Protein AF-A0A8T6SHB7-F1 (afdb_monomer_lite)

Foldseek 3Di:
DPPAAEEAEDFPDPLLQCVLQRHAYDYLLVVLVVCVVVVNLVQQLVQLVVVPDDPPDDSSLSSVLSCLSVPVPDDDDDGQEYEYEQDPDPVRVVSSVSVCVSRVHHYDYHYQDDDPDPVSDDVVSVVRRVVSSVVVQVVSCVSSVTDGDPVSSVQLVVQLVLLVVLLVLLVVQCVDVPGLDDPVRNVVLCVCNRRVRSHPVSNVSSVVSSVSSVVCRVVNHHPDPDCPDDD

Structure (mmCIF, N/CA/C/O backbone):
data_AF-A0A8T6SHB7-F1
#
_entry.id   AF-A0A8T6SHB7-F1
#
loop_
_atom_site.group_PDB
_atom_site.id
_atom_site.type_symbol
_atom_site.label_atom_id
_atom_site.label_alt_id
_atom_site.label_comp_id
_atom_site.label_asym_id
_atom_site.label_entity_id
_atom_site.label_seq_id
_atom_site.pdbx_PDB_ins_code
_atom_site.Cartn_x
_atom_site.Cartn_y
_atom_site.Cartn_z
_atom_site.occupancy
_atom_site.B_iso_or_equiv
_atom_site.auth_seq_id
_atom_site.auth_comp_id
_atom_site.auth_asym_id
_atom_site.auth_atom_id
_atom_site.pdbx_PDB_model_num
ATOM 1 N N . MET A 1 1 ? -7.995 -17.451 3.052 1.00 50.12 1 MET A N 1
ATOM 2 C CA . MET A 1 1 ? -8.196 -15.998 2.854 1.00 50.12 1 MET A CA 1
ATOM 3 C C . MET A 1 1 ? -9.493 -15.533 3.513 1.00 50.12 1 MET A C 1
ATOM 5 O O . MET A 1 1 ? -9.630 -14.340 3.707 1.00 50.12 1 MET A O 1
ATOM 9 N N . GLU A 1 2 ? -10.397 -16.453 3.877 1.00 51.88 2 GLU A N 1
ATOM 10 C CA . GLU A 1 2 ? -11.797 -16.156 4.221 1.00 51.88 2 GLU A CA 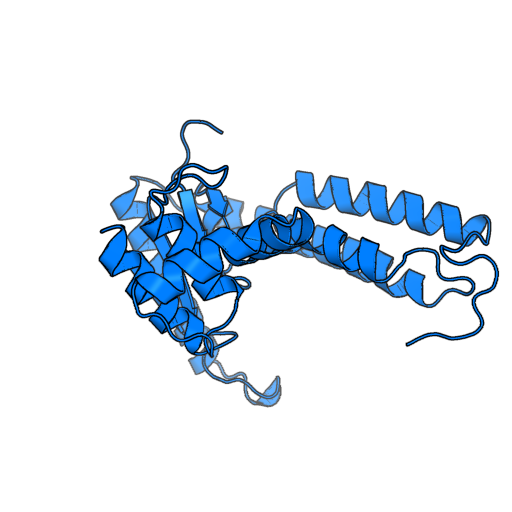1
ATOM 11 C C . GLU A 1 2 ? -12.083 -15.649 5.644 1.00 51.88 2 GLU A C 1
ATOM 13 O O . GLU A 1 2 ? -13.207 -15.235 5.870 1.00 51.88 2 GLU A O 1
ATOM 18 N N . ASP A 1 3 ? -11.108 -15.555 6.558 1.00 81.31 3 ASP A N 1
ATOM 19 C CA . ASP A 1 3 ? -11.394 -15.174 7.962 1.00 81.31 3 ASP A CA 1
ATOM 20 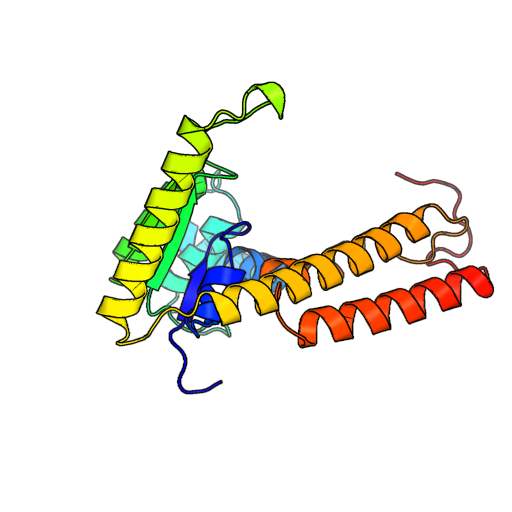C C . ASP A 1 3 ? -10.483 -14.069 8.533 1.00 81.31 3 ASP A C 1
ATOM 22 O O . ASP A 1 3 ? -10.374 -13.912 9.748 1.00 81.31 3 ASP A O 1
ATOM 26 N N . LYS A 1 4 ? -9.759 -13.322 7.689 1.00 93.38 4 LYS A N 1
ATOM 27 C CA . LYS A 1 4 ? -8.882 -12.237 8.166 1.00 93.38 4 LYS A CA 1
ATOM 28 C C . LYS A 1 4 ? -9.555 -10.878 7.997 1.00 93.38 4 LYS A C 1
ATOM 30 O O . LYS A 1 4 ? -10.045 -10.625 6.896 1.00 93.38 4 LYS A O 1
ATOM 35 N N . PRO A 1 5 ? -9.488 -9.983 9.001 1.00 97.25 5 PRO A N 1
ATOM 36 C CA . PRO A 1 5 ? -9.921 -8.604 8.831 1.00 97.25 5 PRO A CA 1
ATOM 37 C C . PRO A 1 5 ? -9.189 -7.924 7.677 1.00 97.25 5 PRO A C 1
ATOM 39 O O . PRO A 1 5 ? -7.980 -8.111 7.499 1.00 97.25 5 PRO A O 1
ATOM 42 N N . ILE A 1 6 ? -9.913 -7.115 6.914 1.00 97.69 6 ILE A N 1
ATOM 43 C CA . ILE A 1 6 ? -9.405 -6.389 5.755 1.00 97.69 6 ILE A CA 1
ATOM 44 C C . ILE A 1 6 ? -9.127 -4.942 6.150 1.00 97.69 6 ILE A C 1
ATOM 46 O O . ILE A 1 6 ? -10.022 -4.211 6.577 1.00 97.69 6 ILE A O 1
ATOM 50 N N . ALA A 1 7 ? -7.884 -4.506 5.954 1.00 98.00 7 ALA A N 1
ATOM 51 C CA . ALA A 1 7 ? -7.493 -3.113 6.117 1.00 98.00 7 ALA A CA 1
ATOM 52 C C . ALA A 1 7 ? -7.288 -2.454 4.754 1.00 98.00 7 ALA A C 1
ATOM 54 O O . ALA A 1 7 ? -6.445 -2.901 3.974 1.00 98.00 7 ALA A O 1
ATOM 55 N N . TRP A 1 8 ? -8.003 -1.361 4.475 1.00 98.06 8 TRP A N 1
ATOM 56 C CA . TRP A 1 8 ? -7.612 -0.478 3.373 1.00 98.06 8 TRP A CA 1
ATOM 57 C C . TRP A 1 8 ? -6.544 0.504 3.851 1.00 98.06 8 TRP A C 1
ATOM 59 O O . TRP A 1 8 ? -6.761 1.253 4.809 1.00 98.06 8 TRP A O 1
ATOM 69 N N . ILE A 1 9 ? -5.406 0.501 3.162 1.00 96.94 9 ILE A N 1
ATOM 70 C CA . ILE A 1 9 ? -4.187 1.213 3.551 1.00 96.94 9 ILE A CA 1
ATOM 71 C C . ILE A 1 9 ? -3.705 2.174 2.467 1.00 96.94 9 ILE A C 1
ATOM 73 O O . ILE A 1 9 ? -3.884 1.903 1.283 1.00 96.94 9 ILE A O 1
ATOM 77 N N . THR A 1 10 ? -3.059 3.273 2.850 1.00 94.94 10 THR A N 1
ATOM 78 C CA . THR A 1 10 ? -2.237 4.045 1.903 1.00 94.94 10 THR A CA 1
ATOM 79 C C . THR A 1 10 ? -0.968 3.282 1.571 1.00 94.94 10 THR A C 1
ATOM 81 O O . THR A 1 10 ? -0.451 2.545 2.424 1.00 94.94 10 THR A O 1
ATOM 84 N N . VAL A 1 11 ? -0.387 3.526 0.392 1.00 87.56 11 VAL A N 1
ATOM 85 C CA . VAL A 1 11 ? 0.986 3.066 0.139 1.00 87.56 11 VAL A CA 1
ATOM 86 C C . VAL A 1 11 ? 1.939 3.669 1.185 1.00 87.56 11 VAL A C 1
ATOM 88 O O . VAL A 1 11 ? 1.718 4.782 1.664 1.00 87.56 11 VAL A O 1
ATOM 91 N N . PHE A 1 12 ? 2.955 2.904 1.598 1.00 88.12 12 PHE A N 1
ATOM 92 C CA . PHE A 1 12 ? 3.857 3.194 2.732 1.00 88.12 12 PHE A CA 1
ATOM 93 C C . PHE A 1 12 ? 3.259 3.074 4.142 1.00 88.12 12 PHE A C 1
ATOM 95 O O . PHE A 1 12 ? 3.903 3.463 5.117 1.00 88.12 12 PHE A O 1
ATOM 102 N N . THR A 1 13 ? 2.054 2.524 4.294 1.00 92.62 13 THR A N 1
ATOM 103 C CA . THR A 1 13 ? 1.637 1.998 5.604 1.00 92.62 13 THR A CA 1
ATOM 104 C C . THR A 1 13 ? 2.550 0.818 5.974 1.00 92.62 13 THR A C 1
ATOM 106 O O . THR A 1 13 ? 2.798 -0.004 5.095 1.00 92.62 13 THR A O 1
ATOM 109 N N . PRO A 1 14 ? 3.038 0.689 7.224 1.00 92.81 14 PRO A N 1
ATOM 110 C CA . PRO A 1 14 ? 3.874 -0.442 7.648 1.00 92.81 14 PRO A CA 1
ATOM 111 C C . PRO A 1 14 ? 3.102 -1.773 7.615 1.00 92.81 14 PRO A C 1
ATOM 113 O O . PRO A 1 14 ? 2.486 -2.185 8.601 1.00 92.81 14 PRO A O 1
ATOM 116 N N . VAL A 1 15 ? 3.073 -2.436 6.457 1.00 95.69 15 VAL A N 1
ATOM 117 C CA . VAL A 1 15 ? 2.250 -3.634 6.220 1.00 95.69 15 VAL A CA 1
ATOM 118 C C . VAL A 1 15 ? 2.718 -4.843 7.021 1.00 95.69 15 VAL A C 1
ATOM 120 O O . VAL A 1 15 ? 1.906 -5.704 7.354 1.00 95.69 15 VAL A O 1
ATOM 123 N N . GLU A 1 16 ? 3.994 -4.886 7.400 1.00 97.50 16 GLU A N 1
ATOM 124 C CA . GLU A 1 16 ? 4.572 -5.912 8.264 1.00 97.50 16 GLU A CA 1
ATOM 125 C C . GLU A 1 16 ? 3.829 -5.996 9.597 1.00 97.50 16 GLU A C 1
ATOM 127 O O . GLU A 1 16 ? 3.552 -7.091 10.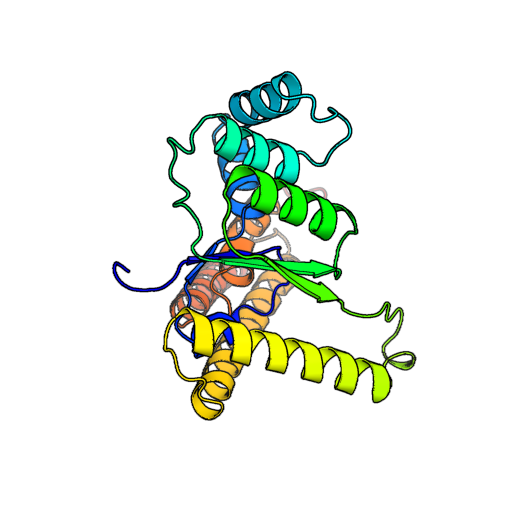090 1.00 97.50 16 GLU A O 1
ATOM 132 N N . LEU A 1 17 ? 3.432 -4.842 10.145 1.00 96.88 17 LEU A N 1
ATOM 133 C CA . LEU A 1 17 ? 2.664 -4.768 11.382 1.00 96.88 17 LEU A CA 1
ATOM 134 C C . LEU A 1 17 ? 1.288 -5.427 11.225 1.00 96.88 17 LEU A C 1
ATOM 136 O O . LEU A 1 17 ? 0.853 -6.188 12.088 1.00 96.88 17 LEU A O 1
ATOM 140 N N . LEU A 1 18 ? 0.628 -5.192 10.090 1.00 97.12 18 LEU A N 1
ATOM 141 C CA . LEU A 1 18 ? -0.676 -5.779 9.782 1.00 97.12 18 LEU A CA 1
ATOM 142 C C . LEU A 1 18 ? -0.567 -7.295 9.593 1.00 97.12 18 LEU A C 1
ATOM 144 O O . LEU A 1 18 ? -1.374 -8.046 10.141 1.00 97.12 18 LEU A O 1
ATOM 148 N N . TYR A 1 19 ? 0.476 -7.771 8.911 1.00 96.69 19 TYR A N 1
ATOM 149 C CA . TYR A 1 19 ? 0.737 -9.204 8.774 1.00 96.69 19 TYR A CA 1
ATOM 150 C C . TYR A 1 19 ? 1.066 -9.893 10.104 1.00 96.69 19 TYR A C 1
ATOM 152 O O . TYR A 1 19 ? 0.655 -11.047 10.313 1.00 96.69 19 TYR A O 1
ATOM 160 N N . ALA A 1 20 ? 1.768 -9.200 11.007 1.00 96.88 20 ALA A N 1
ATOM 161 C CA . ALA A 1 20 ? 2.057 -9.683 12.355 1.00 96.88 20 ALA A CA 1
ATOM 162 C C . ALA A 1 20 ? 0.770 -9.848 13.170 1.00 96.88 20 ALA A C 1
ATOM 164 O O . ALA A 1 20 ? 0.588 -10.882 13.805 1.00 96.88 20 ALA A O 1
ATOM 165 N N . LEU A 1 21 ? -0.159 -8.899 13.044 1.00 96.44 21 LEU A N 1
ATOM 166 C CA . LEU A 1 21 ? -1.487 -8.950 13.663 1.00 96.44 21 LEU A CA 1
ATOM 167 C C . LEU A 1 21 ? -2.437 -9.941 12.976 1.00 96.44 21 LEU A C 1
ATOM 169 O O . LEU A 1 21 ? -3.449 -10.320 13.547 1.00 96.44 21 LEU A O 1
ATOM 173 N N . GLY A 1 22 ? -2.124 -10.399 11.762 1.00 95.56 22 GLY A N 1
ATOM 174 C CA . GLY A 1 22 ? -2.997 -11.289 10.995 1.00 95.56 22 GLY A CA 1
ATOM 175 C C . GLY A 1 22 ? -4.085 -10.566 10.194 1.00 95.56 22 GLY A C 1
ATOM 176 O O . GLY A 1 22 ? -5.009 -11.221 9.718 1.00 95.56 22 GLY A O 1
ATOM 177 N N . VAL A 1 23 ? -3.940 -9.259 9.985 1.00 97.00 23 VAL A N 1
ATOM 178 C CA . VAL A 1 23 ? -4.793 -8.410 9.143 1.00 97.00 23 VAL A CA 1
ATOM 179 C C . VAL A 1 23 ? -4.331 -8.486 7.684 1.00 97.00 23 VAL A C 1
ATOM 181 O O . VAL A 1 23 ? -3.137 -8.601 7.402 1.00 97.00 23 VAL A O 1
ATOM 184 N N . TYR A 1 24 ? -5.272 -8.447 6.741 1.00 96.25 24 TYR A N 1
ATOM 185 C CA . TYR A 1 24 ? -4.989 -8.470 5.307 1.00 96.25 24 TYR A CA 1
ATOM 186 C C . TYR A 1 24 ? -5.020 -7.049 4.712 1.00 96.25 24 TYR A C 1
ATOM 188 O O . TYR A 1 24 ? -6.092 -6.441 4.658 1.00 96.25 24 TYR A O 1
ATOM 196 N N . PRO A 1 25 ? -3.874 -6.498 4.265 1.00 96.88 25 PRO A N 1
ATOM 197 C CA . PRO A 1 25 ? -3.822 -5.156 3.697 1.00 96.88 25 PRO A CA 1
ATOM 198 C C . PRO A 1 25 ? -4.244 -5.123 2.222 1.00 96.88 25 PRO A C 1
ATOM 200 O O . PRO A 1 25 ? -3.817 -5.944 1.410 1.00 96.88 25 PRO A O 1
ATOM 203 N N . ILE A 1 26 ? -5.017 -4.104 1.853 1.00 96.12 26 ILE A N 1
ATOM 204 C CA . ILE A 1 26 ? -5.350 -3.747 0.470 1.00 96.12 26 ILE A CA 1
ATOM 205 C C . ILE A 1 26 ? -5.042 -2.266 0.270 1.00 96.12 26 ILE A C 1
ATOM 207 O O . ILE A 1 26 ? -5.498 -1.434 1.045 1.00 96.12 26 ILE A O 1
ATOM 211 N N . ALA A 1 27 ? -4.301 -1.925 -0.784 1.00 95.44 27 ALA A N 1
ATOM 212 C CA . ALA A 1 27 ? -4.018 -0.536 -1.140 1.00 95.44 27 ALA A CA 1
ATOM 213 C C . ALA A 1 27 ? -4.974 -0.054 -2.247 1.00 95.44 27 ALA A C 1
ATOM 215 O O . ALA A 1 27 ? -4.869 -0.535 -3.383 1.00 95.44 27 ALA A O 1
ATOM 216 N N . PRO A 1 28 ? -5.885 0.901 -1.982 1.00 95.69 28 PRO A N 1
ATOM 217 C CA . PRO A 1 28 ? -6.749 1.471 -3.013 1.00 95.69 28 PRO A CA 1
ATOM 218 C C . PRO A 1 28 ? -5.988 2.131 -4.178 1.00 95.69 28 PRO A C 1
ATOM 220 O O . PRO A 1 28 ? -6.499 2.168 -5.299 1.00 95.69 28 PRO A O 1
ATOM 223 N N . GLU A 1 29 ? -4.752 2.605 -3.976 1.00 94.12 29 GLU A N 1
ATOM 224 C CA . GLU A 1 29 ? -3.887 3.053 -5.076 1.00 94.12 29 GLU A CA 1
ATOM 225 C C . GLU A 1 29 ? -3.595 1.921 -6.070 1.00 94.12 29 GLU A C 1
ATOM 227 O O . GLU A 1 29 ? -3.671 2.123 -7.282 1.00 94.12 29 GLU A O 1
ATOM 232 N N . HIS A 1 30 ? -3.330 0.705 -5.583 1.00 92.88 30 HIS A N 1
ATOM 233 C CA . HIS A 1 30 ? -3.116 -0.455 -6.449 1.00 92.88 30 HIS A CA 1
ATOM 234 C C . HIS A 1 30 ? -4.391 -0.780 -7.243 1.00 92.88 30 HIS A C 1
ATOM 236 O O . HIS A 1 30 ? -4.326 -1.003 -8.453 1.00 92.88 30 HIS A O 1
ATOM 242 N N . PHE A 1 31 ? -5.567 -0.703 -6.611 1.00 94.00 31 PHE A N 1
ATOM 243 C CA . PHE A 1 31 ? -6.845 -0.838 -7.314 1.00 94.00 31 PHE A CA 1
ATOM 244 C C . PHE A 1 31 ? -7.013 0.205 -8.429 1.00 94.00 31 PHE A C 1
ATOM 246 O O . PHE A 1 31 ? -7.411 -0.145 -9.544 1.00 94.00 31 PHE A O 1
ATOM 253 N N . GLY A 1 32 ? -6.664 1.468 -8.174 1.00 94.62 32 GLY A N 1
ATOM 254 C CA . GLY A 1 32 ? -6.712 2.509 -9.200 1.00 94.62 32 GLY A CA 1
ATOM 255 C C . GLY A 1 32 ? -5.729 2.262 -10.347 1.00 94.62 32 GLY A C 1
ATOM 256 O O . GLY A 1 32 ? -6.092 2.434 -11.511 1.00 94.62 32 GLY A O 1
ATOM 257 N N . ALA A 1 33 ? -4.519 1.777 -10.053 1.00 93.75 33 ALA A N 1
ATOM 258 C CA . ALA A 1 33 ? -3.518 1.461 -11.072 1.00 93.75 33 ALA A CA 1
ATOM 259 C C . ALA A 1 33 ? -4.001 0.318 -11.974 1.00 93.75 33 ALA A C 1
ATOM 261 O O . ALA A 1 33 ? -3.958 0.423 -13.200 1.00 93.75 33 ALA A O 1
ATOM 262 N N . MET A 1 34 ? -4.556 -0.736 -11.371 1.00 91.50 34 MET A N 1
ATOM 263 C CA . MET A 1 34 ? -5.122 -1.870 -12.101 1.00 91.50 34 MET A CA 1
ATOM 264 C C . MET A 1 34 ? -6.363 -1.486 -12.905 1.00 91.50 34 MET A C 1
ATOM 266 O O . MET A 1 34 ? -6.521 -1.933 -14.041 1.00 91.50 34 MET A O 1
ATOM 270 N N . SER A 1 35 ? -7.224 -0.627 -12.358 1.00 93.81 35 SER A N 1
ATOM 271 C CA . SER A 1 35 ? -8.387 -0.098 -13.077 1.00 93.81 35 SER A CA 1
ATOM 272 C C . SER A 1 35 ? -7.962 0.731 -14.288 1.00 93.81 35 SER A C 1
ATOM 274 O O . SER A 1 35 ? -8.570 0.623 -15.352 1.00 93.81 35 SER A O 1
ATOM 276 N N . SER A 1 36 ? -6.884 1.511 -14.165 1.00 94.19 36 SER A N 1
ATOM 277 C CA . SER A 1 36 ? -6.315 2.271 -15.281 1.00 94.19 36 SER A CA 1
ATOM 278 C C . SER A 1 36 ? -5.726 1.351 -16.347 1.00 94.19 36 SER A C 1
ATOM 280 O O . SER A 1 36 ? -6.077 1.486 -17.518 1.00 94.19 36 SER A O 1
ATOM 282 N N . ALA A 1 37 ? -4.917 0.366 -15.950 1.00 92.12 37 ALA A N 1
ATOM 283 C CA . ALA A 1 37 ? -4.318 -0.602 -16.869 1.00 92.12 37 ALA A CA 1
ATOM 284 C C . ALA A 1 37 ? -5.368 -1.415 -17.648 1.00 92.12 37 ALA A C 1
ATOM 286 O O . ALA A 1 37 ? -5.133 -1.795 -18.792 1.00 92.12 37 ALA A O 1
ATOM 287 N N . ARG A 1 38 ? -6.541 -1.655 -17.047 1.00 91.25 38 ARG A N 1
ATOM 288 C CA . ARG A 1 38 ? -7.673 -2.362 -17.671 1.00 91.25 38 ARG A CA 1
ATOM 289 C C . ARG A 1 38 ? -8.634 -1.457 -18.448 1.00 91.25 38 ARG A C 1
ATOM 291 O O . ARG A 1 38 ? -9.602 -1.962 -19.004 1.00 91.25 38 ARG A O 1
ATOM 298 N N . GLY A 1 39 ? -8.406 -0.143 -18.472 1.00 92.81 39 GLY A N 1
ATOM 299 C CA . GLY A 1 39 ? -9.293 0.816 -19.139 1.00 92.81 39 GLY A CA 1
ATOM 300 C C . GLY A 1 39 ? -10.638 1.048 -18.438 1.00 92.81 39 GLY A C 1
ATOM 301 O O . GLY A 1 39 ? -11.521 1.656 -19.028 1.00 92.81 39 GLY A O 1
ATOM 302 N N . ALA A 1 40 ? -10.794 0.597 -17.190 1.00 91.12 40 ALA A N 1
ATOM 303 C CA . ALA A 1 40 ? -12.029 0.717 -16.409 1.00 91.12 40 ALA A CA 1
ATOM 304 C C . ALA A 1 40 ? -12.058 1.957 -15.495 1.00 91.12 40 ALA A C 1
ATOM 306 O O . ALA A 1 40 ? -13.077 2.256 -14.883 1.00 91.12 40 ALA A O 1
ATOM 307 N N . ILE A 1 41 ? -10.941 2.686 -15.369 1.00 95.25 41 ILE A N 1
ATOM 308 C CA . ILE A 1 41 ? -10.823 3.791 -14.403 1.00 95.25 41 ILE A CA 1
ATOM 309 C C . ILE A 1 41 ? -11.816 4.934 -14.655 1.00 95.25 41 ILE A C 1
ATOM 311 O O . ILE A 1 41 ? -12.278 5.540 -13.693 1.00 95.25 41 ILE A O 1
ATOM 315 N N . SER A 1 42 ? -12.152 5.227 -15.916 1.00 95.94 42 SER A N 1
ATOM 316 C CA . SER A 1 42 ? -12.973 6.388 -16.284 1.00 95.94 42 SER A CA 1
ATOM 317 C C . SER A 1 42 ? -14.347 6.377 -15.620 1.00 95.94 42 SER A C 1
ATOM 319 O O . SER A 1 42 ? -14.780 7.414 -15.132 1.00 95.94 42 SER A O 1
ATOM 321 N N . GLU A 1 43 ? -14.986 5.208 -15.521 1.00 94.12 43 GLU A N 1
ATOM 322 C CA . GLU A 1 43 ? -16.300 5.064 -14.881 1.00 94.12 43 GLU A CA 1
ATOM 323 C C . GLU A 1 43 ? -16.256 5.507 -13.414 1.00 94.12 43 GLU A C 1
ATOM 325 O O . GLU A 1 43 ? -17.116 6.257 -12.956 1.00 94.12 43 GLU A O 1
ATOM 330 N N . TYR A 1 44 ? -15.204 5.118 -12.689 1.00 96.94 44 TYR A N 1
ATOM 331 C CA . TYR A 1 44 ? -15.026 5.521 -11.298 1.00 96.94 44 TYR A CA 1
ATOM 332 C C . TYR A 1 44 ? -14.686 7.009 -11.161 1.00 96.94 44 TYR A C 1
ATOM 334 O O . TYR A 1 44 ? -15.162 7.668 -10.240 1.00 96.94 44 TYR A O 1
ATOM 342 N N . LEU A 1 45 ? -13.871 7.566 -12.062 1.00 98.00 45 LEU A N 1
ATOM 343 C CA . LEU A 1 45 ? -13.556 8.999 -12.027 1.00 98.00 45 LEU A CA 1
ATOM 344 C C . LEU A 1 45 ? -14.814 9.845 -12.238 1.00 98.00 45 LEU A C 1
ATOM 346 O O . LEU A 1 45 ? -15.057 10.771 -11.466 1.00 98.00 45 LEU A O 1
ATOM 350 N N . GLU A 1 46 ? -15.628 9.491 -13.233 1.00 97.56 46 GLU A N 1
ATOM 351 C CA . GLU A 1 46 ? -16.891 10.170 -13.514 1.00 97.56 46 GLU A CA 1
ATOM 352 C C . GLU A 1 46 ? -17.869 10.067 -12.343 1.00 97.56 46 GLU A C 1
ATOM 354 O O . GLU A 1 46 ? -18.526 11.052 -12.013 1.00 97.56 46 GLU A O 1
ATOM 359 N N . GLU A 1 47 ? -17.958 8.909 -11.687 1.00 97.69 47 GLU A N 1
ATOM 360 C CA . GLU A 1 47 ? -18.857 8.736 -10.544 1.00 97.69 47 GLU A CA 1
ATOM 361 C C . GLU A 1 47 ? -18.451 9.618 -9.355 1.00 97.69 47 GLU A C 1
ATOM 363 O O . GLU A 1 47 ? -19.291 10.295 -8.757 1.00 97.69 47 GLU A O 1
ATOM 368 N N . ALA A 1 48 ? -17.151 9.709 -9.058 1.00 97.81 48 ALA A N 1
ATOM 369 C CA . ALA A 1 48 ? -16.657 10.639 -8.045 1.00 97.81 48 ALA A CA 1
ATOM 370 C C . ALA A 1 48 ? -16.969 12.103 -8.412 1.00 97.81 48 ALA A C 1
ATOM 372 O O . ALA A 1 48 ? -17.375 12.892 -7.557 1.00 97.81 48 ALA A O 1
ATOM 373 N N . GLU A 1 49 ? -16.815 12.474 -9.683 1.00 97.75 49 GLU A N 1
ATOM 374 C CA . GLU A 1 49 ? -17.101 13.828 -10.170 1.00 97.75 49 GLU A CA 1
ATOM 375 C C . GLU A 1 49 ? -18.590 14.181 -10.079 1.00 97.75 49 GLU A C 1
ATOM 377 O O . GLU A 1 49 ? -18.929 15.280 -9.635 1.00 97.75 49 GLU A O 1
ATOM 382 N N . ARG A 1 50 ? -19.490 13.245 -10.409 1.00 97.88 50 ARG A N 1
ATOM 383 C CA . ARG A 1 50 ? -20.946 13.413 -10.235 1.00 97.88 50 ARG A CA 1
ATOM 384 C C . ARG A 1 50 ? -21.331 13.624 -8.775 1.00 97.88 50 ARG A C 1
ATOM 386 O O . ARG A 1 50 ? -22.244 14.397 -8.496 1.00 97.88 50 ARG A O 1
ATOM 393 N N . ALA A 1 51 ? -20.609 12.995 -7.849 1.00 96.88 51 ALA A N 1
ATOM 394 C CA . ALA A 1 51 ? -20.776 13.201 -6.413 1.00 96.88 51 ALA A CA 1
ATOM 395 C C . ALA A 1 51 ? -20.156 14.516 -5.892 1.00 96.88 51 ALA A C 1
ATOM 397 O O . ALA A 1 51 ? -20.227 14.800 -4.696 1.00 96.88 51 ALA A O 1
ATOM 398 N N . GLY A 1 52 ? -19.561 15.336 -6.767 1.00 96.88 52 GLY A N 1
ATOM 399 C CA . GLY A 1 52 ? -19.030 16.661 -6.439 1.00 96.88 52 GLY A CA 1
ATOM 400 C C . GLY A 1 52 ? -17.537 16.698 -6.104 1.00 96.88 52 GLY A C 1
ATOM 401 O O . GLY A 1 52 ? -17.029 17.754 -5.720 1.00 96.88 52 GLY A O 1
ATOM 402 N N . TYR A 1 53 ? -16.805 15.589 -6.257 1.00 97.25 53 TYR A N 1
ATOM 403 C CA . TYR A 1 53 ? -15.351 15.594 -6.092 1.00 97.25 53 TYR A CA 1
ATOM 404 C C . TYR A 1 53 ? -14.665 16.297 -7.270 1.00 97.25 53 TYR A C 1
ATOM 406 O O . TYR A 1 53 ? -14.954 16.043 -8.436 1.00 97.25 53 TYR A O 1
ATOM 414 N N . SER A 1 54 ? -13.720 17.192 -6.970 1.00 96.94 54 SER A N 1
ATOM 415 C CA . SER A 1 54 ? -13.025 17.976 -7.997 1.00 96.94 54 SER A CA 1
ATOM 416 C C . SER A 1 54 ? -12.155 17.103 -8.907 1.00 96.94 54 SER A C 1
ATOM 418 O O . SER A 1 54 ? -11.378 16.278 -8.426 1.00 96.94 54 SER A O 1
ATOM 420 N N . GLN A 1 55 ? -12.180 17.383 -10.214 1.00 96.38 55 GLN A N 1
ATOM 421 C CA . GLN A 1 55 ? -11.270 16.802 -11.212 1.00 96.38 55 GLN A CA 1
ATOM 422 C C . GLN A 1 55 ? -9.782 17.050 -10.914 1.00 96.38 55 GLN A C 1
ATOM 424 O O . GLN A 1 55 ? -8.928 16.300 -11.383 1.00 96.38 55 GLN A O 1
ATOM 429 N N . ASN A 1 56 ? -9.467 18.062 -10.098 1.00 95.56 56 ASN A N 1
ATOM 430 C CA . ASN A 1 56 ? -8.099 18.370 -9.675 1.00 95.56 56 ASN A CA 1
ATOM 431 C C . ASN A 1 56 ? -7.567 17.411 -8.596 1.00 95.56 56 ASN A C 1
ATOM 433 O O . ASN A 1 56 ? -6.394 17.484 -8.234 1.00 95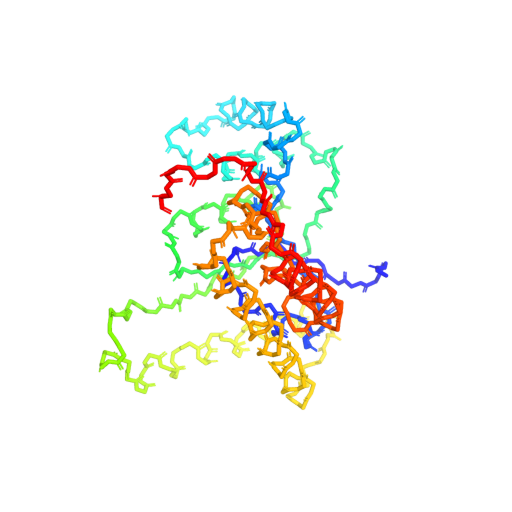.56 56 ASN A O 1
ATOM 437 N N . LEU A 1 57 ? -8.408 16.526 -8.053 1.00 95.69 57 LEU A N 1
ATOM 438 C CA . LEU A 1 57 ? -7.966 15.494 -7.123 1.00 95.69 57 LEU A CA 1
ATOM 439 C C . LEU A 1 57 ? -7.208 14.381 -7.852 1.00 95.69 57 LEU A C 1
ATOM 441 O O . LEU A 1 57 ? -7.490 14.050 -9.010 1.00 95.69 57 LEU A O 1
ATOM 445 N N . CYS A 1 58 ? -6.281 13.762 -7.118 1.00 95.12 58 CYS A N 1
ATOM 446 C CA . CYS A 1 58 ? -5.537 12.591 -7.566 1.00 95.12 58 CYS A CA 1
ATOM 447 C C . CYS A 1 58 ? -6.480 11.524 -8.147 1.00 95.12 58 CYS A C 1
ATOM 449 O O . CYS A 1 58 ? -7.501 11.185 -7.548 1.00 95.12 58 CYS A O 1
ATOM 451 N N . SER A 1 59 ? -6.133 10.959 -9.303 1.00 96.75 59 SER A N 1
ATOM 452 C CA . SER A 1 59 ? -6.960 9.925 -9.933 1.00 96.75 59 SER A CA 1
ATOM 453 C C . SER A 1 59 ? -7.085 8.664 -9.070 1.00 96.75 59 SER A C 1
ATOM 455 O O . SER A 1 59 ? -8.109 7.999 -9.150 1.00 96.75 59 SER A O 1
ATOM 457 N N . TYR A 1 60 ? -6.114 8.354 -8.198 1.00 96.19 60 TYR A N 1
ATOM 458 C CA . TYR A 1 60 ? -6.249 7.256 -7.227 1.00 96.19 60 TYR A CA 1
ATOM 459 C C . TYR A 1 60 ? -7.362 7.513 -6.206 1.00 96.19 60 TYR A C 1
ATOM 461 O O . TYR A 1 60 ? -8.183 6.627 -5.945 1.00 96.19 60 TYR A O 1
ATOM 469 N N . SER A 1 61 ? -7.435 8.734 -5.665 1.00 96.75 61 SER A N 1
ATOM 470 C CA . SER A 1 61 ? -8.475 9.074 -4.696 1.00 96.75 61 SER A CA 1
ATOM 471 C C . SER A 1 61 ? -9.847 9.126 -5.355 1.00 96.75 61 SER A C 1
ATOM 473 O O . SER A 1 61 ? -10.781 8.520 -4.842 1.00 96.75 61 SER A O 1
ATOM 475 N N . ARG A 1 62 ? -9.968 9.748 -6.536 1.00 97.38 62 ARG A N 1
ATOM 476 C CA . ARG A 1 62 ? -11.224 9.729 -7.305 1.00 97.38 62 ARG A CA 1
ATOM 477 C C . ARG A 1 62 ? -11.644 8.315 -7.697 1.00 97.38 62 ARG A C 1
ATOM 479 O O . ARG A 1 62 ? -12.811 7.990 -7.555 1.00 97.38 62 ARG A O 1
ATOM 486 N N . CYS A 1 63 ? -10.718 7.456 -8.123 1.00 97.56 63 CYS A N 1
ATOM 487 C CA . CYS A 1 63 ? -11.046 6.085 -8.517 1.00 97.56 63 CYS A CA 1
ATOM 488 C C . CYS A 1 63 ? -11.630 5.269 -7.357 1.00 97.56 63 CYS A C 1
ATOM 490 O O . CYS A 1 63 ? -12.635 4.588 -7.521 1.00 97.56 63 CYS A O 1
ATOM 492 N N . SER A 1 64 ? -11.016 5.319 -6.178 1.00 97.00 64 SER A N 1
ATOM 493 C CA . SER A 1 64 ? -11.514 4.575 -5.011 1.00 97.00 64 SER A CA 1
ATOM 494 C C . SER A 1 64 ? -12.780 5.192 -4.407 1.00 97.00 64 SER A C 1
ATOM 496 O O . SER A 1 64 ? -13.672 4.458 -3.995 1.00 97.00 64 SER A O 1
ATOM 498 N N . LEU A 1 65 ? -12.904 6.524 -4.392 1.00 97.62 65 LEU A N 1
ATOM 499 C CA . LEU A 1 65 ? -14.136 7.197 -3.976 1.00 97.62 65 LEU A CA 1
ATOM 500 C C . LEU A 1 65 ? -15.284 6.855 -4.923 1.00 97.62 65 LEU A C 1
ATOM 502 O O . LEU A 1 65 ? -16.344 6.453 -4.463 1.00 97.62 65 LEU A O 1
ATOM 506 N N . GLY A 1 66 ? -15.061 6.947 -6.233 1.00 97.62 66 GLY A N 1
ATOM 507 C CA . GLY A 1 66 ? -16.040 6.563 -7.244 1.00 97.62 66 GLY A CA 1
ATOM 508 C C . GLY A 1 66 ? -16.421 5.091 -7.168 1.00 97.62 66 GLY A C 1
ATOM 509 O O . GLY A 1 66 ? -17.586 4.753 -7.326 1.00 97.62 66 GLY A O 1
ATOM 510 N N . TYR A 1 67 ? -15.468 4.215 -6.842 1.00 97.50 67 TYR A N 1
ATOM 511 C CA . TYR A 1 67 ? -15.750 2.808 -6.566 1.00 97.50 67 TYR A CA 1
ATOM 512 C C . TYR A 1 67 ? -16.714 2.621 -5.385 1.00 97.50 67 TYR A C 1
ATOM 514 O O . TYR A 1 67 ? -17.683 1.869 -5.497 1.00 97.50 67 TYR A O 1
ATOM 522 N N . VAL A 1 68 ? -16.479 3.324 -4.272 1.00 97.75 68 VAL A N 1
ATOM 523 C CA . VAL A 1 68 ? -17.359 3.295 -3.092 1.00 97.75 68 VAL A CA 1
ATOM 524 C C . VAL A 1 68 ? -18.739 3.870 -3.410 1.00 97.75 68 VAL A C 1
ATOM 526 O O . VAL A 1 68 ? -19.750 3.236 -3.119 1.00 97.75 68 VAL A O 1
ATOM 529 N N . LEU A 1 69 ? -18.786 5.036 -4.053 1.00 97.12 69 LEU A N 1
ATOM 530 C CA . LEU A 1 69 ? -20.024 5.731 -4.420 1.00 97.12 69 LEU A CA 1
ATOM 531 C C . LEU A 1 69 ? -20.857 4.943 -5.441 1.00 97.12 69 LEU A C 1
ATOM 533 O O . LEU A 1 69 ? -22.080 4.915 -5.346 1.00 97.12 69 LEU A O 1
ATOM 537 N N . GLY A 1 70 ? -20.193 4.237 -6.358 1.00 95.00 70 GLY A N 1
ATOM 538 C CA . GLY A 1 70 ? -20.805 3.328 -7.328 1.00 95.00 70 GLY A CA 1
ATOM 539 C C . GLY A 1 70 ? -21.243 1.976 -6.748 1.00 95.00 70 GLY A C 1
ATOM 540 O O . GLY A 1 70 ? -21.604 1.071 -7.503 1.00 95.00 70 GLY A O 1
ATOM 541 N N . GLY A 1 71 ? -21.196 1.807 -5.422 1.00 95.12 71 GLY A N 1
ATOM 542 C CA . GLY A 1 71 ? -21.706 0.627 -4.723 1.00 95.12 71 GLY A CA 1
ATOM 543 C C . GLY A 1 71 ? -20.740 -0.555 -4.635 1.00 95.12 71 GLY A C 1
ATOM 544 O O . GLY A 1 71 ? -21.174 -1.650 -4.296 1.00 95.12 71 GLY A O 1
ATOM 545 N N . MET A 1 72 ? -19.447 -0.361 -4.920 1.00 93.50 72 MET A N 1
ATOM 546 C CA . MET A 1 72 ? -18.388 -1.371 -4.755 1.00 93.50 72 MET A CA 1
ATOM 547 C C . MET A 1 72 ? -18.637 -2.705 -5.486 1.00 93.50 72 MET A C 1
ATOM 549 O O . MET A 1 72 ? -18.291 -3.774 -4.991 1.00 93.50 72 MET A O 1
ATOM 553 N N . ASN A 1 73 ? -19.209 -2.667 -6.692 1.00 86.50 73 ASN A N 1
ATOM 554 C CA . ASN A 1 73 ? -19.544 -3.867 -7.478 1.00 86.50 73 ASN A CA 1
ATOM 555 C C . ASN A 1 73 ? -18.334 -4.552 -8.163 1.00 86.50 73 ASN A C 1
ATOM 557 O O . ASN A 1 73 ? -18.503 -5.286 -9.136 1.00 86.50 73 ASN A O 1
ATOM 561 N N . GLY A 1 74 ? -17.106 -4.289 -7.714 1.00 86.06 74 GLY A N 1
ATOM 562 C CA . GLY A 1 74 ? -15.877 -4.755 -8.359 1.00 86.06 74 GLY A CA 1
ATOM 563 C C . GLY A 1 74 ? -15.034 -5.677 -7.475 1.00 86.06 74 GLY A C 1
ATOM 564 O O . GLY A 1 74 ? -15.519 -6.238 -6.497 1.00 86.06 74 GLY A O 1
ATOM 565 N N . PRO A 1 75 ? -13.753 -5.885 -7.828 1.00 88.50 75 PRO A N 1
ATOM 566 C CA . PRO A 1 75 ? -12.921 -6.914 -7.206 1.00 88.50 75 PRO A CA 1
ATOM 567 C C . PRO A 1 75 ? -12.342 -6.525 -5.838 1.00 88.50 75 PRO A C 1
ATOM 569 O O . PRO A 1 75 ? -11.709 -7.365 -5.203 1.00 88.50 75 PRO A O 1
ATOM 572 N N . MET A 1 76 ? -12.486 -5.269 -5.400 1.00 94.44 76 MET A N 1
ATOM 573 C CA . MET A 1 76 ? -11.924 -4.801 -4.132 1.00 94.44 76 MET A CA 1
ATOM 574 C C . MET A 1 76 ? -12.969 -4.951 -3.013 1.00 94.44 76 MET A C 1
ATOM 576 O O . MET A 1 76 ? -13.961 -4.219 -3.024 1.00 94.44 76 MET A O 1
ATOM 580 N N . PRO A 1 77 ? -12.787 -5.881 -2.058 1.00 94.88 77 PRO A N 1
ATOM 581 C CA . PRO A 1 77 ? -13.758 -6.106 -0.992 1.00 94.88 77 PRO A CA 1
ATOM 582 C C . PRO A 1 77 ? -13.837 -4.902 -0.039 1.00 94.88 77 PRO A C 1
ATOM 584 O O . PRO A 1 77 ? -12.856 -4.155 0.075 1.00 94.88 77 PRO A O 1
ATOM 587 N N . PRO A 1 78 ? -14.973 -4.718 0.659 1.00 95.75 78 PRO A N 1
ATOM 588 C CA . PRO A 1 78 ? -15.110 -3.672 1.665 1.00 95.75 78 PRO A CA 1
ATOM 589 C C . PRO A 1 78 ? -14.084 -3.847 2.802 1.00 95.75 78 PRO A C 1
ATOM 591 O O . PRO A 1 78 ? -13.721 -4.980 3.125 1.00 95.75 78 PRO A O 1
ATOM 594 N N . PRO A 1 79 ? -13.614 -2.748 3.418 1.00 97.50 79 PRO A N 1
ATOM 595 C CA . PRO A 1 79 ? -12.693 -2.801 4.544 1.00 97.50 79 PRO A CA 1
ATOM 596 C C . PRO A 1 79 ? -13.420 -2.940 5.882 1.00 97.50 79 PRO A C 1
ATOM 598 O O . PRO A 1 79 ? -14.442 -2.292 6.122 1.00 97.50 79 PRO A O 1
ATOM 601 N N . ASP A 1 80 ? -12.794 -3.662 6.807 1.00 98.19 80 ASP A N 1
ATOM 602 C CA . ASP A 1 80 ? -13.179 -3.690 8.219 1.00 98.19 80 ASP A CA 1
ATOM 603 C C . ASP A 1 80 ? -12.549 -2.537 9.017 1.00 98.19 80 ASP A C 1
ATOM 605 O O . ASP A 1 80 ? -13.078 -2.120 10.054 1.00 98.19 80 ASP A O 1
ATOM 609 N N . ILE A 1 81 ? -11.419 -2.009 8.537 1.00 98.44 81 ILE A N 1
ATOM 610 C CA . ILE A 1 81 ? -10.740 -0.824 9.071 1.00 98.44 81 ILE A CA 1
ATOM 611 C C . ILE A 1 81 ? -10.056 -0.034 7.945 1.00 98.44 81 ILE A C 1
ATOM 613 O O . ILE A 1 81 ? -9.524 -0.594 6.985 1.00 98.44 81 ILE A O 1
ATOM 617 N N . LEU A 1 82 ? -10.060 1.288 8.070 1.00 98.56 82 LEU A N 1
ATOM 618 C CA . LEU A 1 82 ? -9.301 2.206 7.230 1.00 98.56 82 LEU A CA 1
ATOM 619 C C . LEU A 1 82 ? -8.063 2.665 8.005 1.00 98.56 82 LEU A C 1
ATOM 621 O O . LEU A 1 82 ? -8.180 3.120 9.141 1.00 98.56 82 LEU A O 1
ATOM 625 N N . ILE A 1 83 ? -6.882 2.573 7.400 1.00 97.94 83 ILE A N 1
ATOM 626 C CA . ILE A 1 83 ? -5.619 2.976 8.030 1.00 97.94 83 ILE A CA 1
ATOM 627 C C . ILE A 1 83 ? -4.862 3.877 7.061 1.00 97.94 83 ILE A C 1
ATOM 629 O O . ILE A 1 83 ? -4.634 3.514 5.912 1.00 97.94 83 ILE A O 1
ATOM 633 N N . THR A 1 84 ? -4.453 5.053 7.517 1.00 96.19 84 THR A N 1
ATOM 634 C CA . THR A 1 84 ? -3.602 5.951 6.733 1.00 96.19 84 THR A CA 1
ATOM 635 C C . THR A 1 84 ? -2.518 6.537 7.611 1.00 96.19 84 THR A C 1
ATOM 637 O O . THR A 1 84 ? -2.733 6.796 8.794 1.00 96.19 84 THR A O 1
ATOM 640 N N . PHE A 1 85 ? -1.376 6.827 6.996 1.00 94.00 85 PHE A N 1
ATOM 641 C CA . PHE A 1 85 ? -0.355 7.677 7.592 1.00 94.00 85 PHE A CA 1
ATOM 642 C C . PHE A 1 85 ? -0.203 8.952 6.769 1.00 94.00 85 PHE A C 1
ATOM 644 O O . PHE A 1 85 ? -0.166 8.914 5.537 1.00 94.00 85 PHE A O 1
ATOM 651 N N . ARG A 1 86 ? -0.085 10.098 7.437 1.00 92.56 86 ARG A N 1
ATOM 652 C CA . ARG A 1 86 ? 0.393 11.326 6.801 1.00 92.56 86 ARG A CA 1
ATOM 653 C C . ARG A 1 86 ? 1.908 11.216 6.616 1.00 92.56 86 ARG A C 1
ATOM 655 O O . ARG A 1 86 ? 2.664 11.677 7.462 1.00 92.56 86 ARG A O 1
ATOM 662 N N . ASN A 1 87 ? 2.326 10.548 5.541 1.00 87.50 87 ASN A N 1
ATOM 663 C CA . ASN A 1 87 ? 3.741 10.278 5.255 1.00 87.50 87 ASN A CA 1
ATOM 664 C C . ASN A 1 87 ? 4.191 10.648 3.833 1.00 87.50 87 ASN A C 1
ATOM 666 O O . ASN A 1 87 ? 5.338 11.034 3.640 1.00 87.50 87 ASN A O 1
ATOM 670 N N . SER A 1 88 ? 3.295 10.573 2.847 1.00 84.00 88 SER A N 1
ATOM 671 C CA . SER A 1 88 ? 3.651 10.770 1.434 1.00 84.00 88 SER A CA 1
ATOM 672 C C . SER A 1 88 ? 2.936 11.958 0.810 1.00 84.00 88 SER A C 1
ATOM 674 O O . SER A 1 88 ? 3.524 12.712 0.038 1.00 84.00 88 SER A O 1
ATOM 676 N N . CYS A 1 89 ? 1.655 12.147 1.135 1.00 88.44 89 CYS A N 1
ATOM 677 C CA . CYS A 1 89 ? 0.901 13.309 0.690 1.00 88.44 89 CYS A CA 1
ATOM 678 C C . CYS A 1 89 ? -0.205 13.679 1.683 1.00 88.44 89 CYS A C 1
ATOM 680 O O . CYS A 1 89 ? -0.789 12.817 2.337 1.00 88.44 89 CYS A O 1
ATOM 682 N N . ASP A 1 90 ? -0.547 14.966 1.749 1.00 86.50 90 ASP A N 1
ATOM 683 C CA . ASP A 1 90 ? -1.622 15.455 2.626 1.00 86.50 90 ASP A CA 1
ATOM 684 C C . ASP A 1 90 ? -3.017 14.993 2.174 1.00 86.50 90 ASP A C 1
ATOM 686 O O . ASP A 1 90 ? -3.955 14.927 2.972 1.00 86.50 90 ASP A O 1
ATOM 690 N N . VAL A 1 91 ? -3.159 14.636 0.890 1.00 91.38 91 VAL A N 1
ATOM 691 C CA . VAL A 1 91 ? -4.421 14.139 0.322 1.00 91.38 91 VAL A CA 1
ATOM 692 C C . VAL A 1 91 ? -4.850 12.838 0.995 1.00 91.38 91 VAL A C 1
ATOM 694 O O . VAL A 1 91 ? -6.050 12.621 1.130 1.00 91.38 91 VAL A O 1
ATOM 697 N N . TYR A 1 92 ? -3.915 12.013 1.474 1.00 94.06 92 TYR A N 1
ATOM 698 C CA . TYR A 1 92 ? -4.211 10.755 2.162 1.00 94.06 92 TYR A CA 1
ATOM 699 C C . TYR A 1 92 ? -5.158 10.932 3.341 1.00 94.06 92 TYR A C 1
ATOM 701 O O . TYR A 1 92 ? -6.195 10.277 3.394 1.00 94.06 92 TYR A O 1
ATOM 709 N N . VAL A 1 93 ? -4.903 11.902 4.216 1.00 94.81 93 VAL A N 1
ATOM 710 C CA . VAL A 1 93 ? -5.761 12.119 5.388 1.00 94.81 93 VAL A CA 1
ATOM 711 C C . VAL A 1 93 ? -7.186 12.490 4.966 1.00 94.81 93 VAL A C 1
ATOM 713 O O . VAL A 1 93 ? -8.156 11.932 5.476 1.00 94.81 93 VAL A O 1
ATOM 716 N N . LYS A 1 94 ? -7.344 13.404 3.999 1.00 95.50 94 LYS A N 1
ATOM 717 C CA . LYS A 1 94 ? -8.672 13.851 3.535 1.00 95.50 94 LYS A CA 1
ATOM 718 C C . LYS A 1 94 ? -9.405 12.812 2.702 1.00 95.50 94 LYS A C 1
ATOM 720 O O . LYS A 1 94 ? -10.631 12.707 2.782 1.00 95.50 94 LYS A O 1
ATOM 725 N N . TRP A 1 95 ? -8.664 12.030 1.936 1.00 96.56 95 TRP A N 1
ATOM 726 C CA . TRP A 1 95 ? -9.196 10.914 1.181 1.00 96.56 95 TRP A CA 1
ATOM 727 C C . TRP A 1 95 ? -9.712 9.817 2.124 1.00 96.56 95 TRP A C 1
ATOM 729 O O . TRP A 1 95 ? -10.876 9.439 2.006 1.00 96.56 95 TRP A O 1
ATOM 739 N N . TRP A 1 96 ? -8.937 9.401 3.129 1.00 97.75 96 TRP A N 1
ATOM 740 C CA . TRP A 1 96 ? -9.381 8.409 4.116 1.00 97.75 96 TRP A CA 1
ATOM 741 C C . TRP A 1 96 ? -10.536 8.905 4.988 1.00 97.75 96 TRP A C 1
ATOM 743 O O . TRP A 1 96 ? -11.471 8.149 5.235 1.00 97.75 96 TRP A O 1
ATOM 753 N N . GLN A 1 97 ? -10.542 10.184 5.387 1.00 97.25 97 GLN A N 1
ATOM 754 C CA . GLN A 1 97 ? -11.701 10.795 6.054 1.00 97.25 97 GLN A CA 1
ATOM 755 C C . GLN A 1 97 ? -12.959 10.732 5.175 1.00 97.25 97 GLN A C 1
ATOM 757 O O . GLN A 1 97 ? -14.044 10.454 5.676 1.00 97.25 97 GLN A O 1
ATOM 762 N N . SER A 1 98 ? -12.821 10.943 3.864 1.00 97.50 98 SER A N 1
ATOM 763 C CA . SER A 1 98 ? -13.941 10.822 2.922 1.00 97.50 98 SER A CA 1
ATOM 764 C C . SER A 1 98 ? -14.436 9.383 2.796 1.00 97.50 98 SER A C 1
ATOM 766 O O . SER A 1 98 ? -15.640 9.153 2.855 1.00 97.50 98 SER A O 1
ATOM 768 N N . LEU A 1 99 ? -13.526 8.412 2.682 1.00 98.06 99 LEU A N 1
ATOM 769 C CA . LEU A 1 99 ? -13.881 6.991 2.667 1.00 98.06 99 LEU A CA 1
ATOM 770 C C . LEU A 1 99 ? -14.599 6.579 3.958 1.00 98.06 99 LEU A C 1
ATOM 772 O O . LEU A 1 99 ? -15.631 5.920 3.892 1.00 98.06 99 LEU A O 1
ATOM 776 N N . HIS A 1 100 ? -14.108 7.026 5.116 1.00 98.12 100 HIS A N 1
ATOM 777 C CA . HIS A 1 100 ? -14.743 6.800 6.415 1.00 98.12 100 HIS A CA 1
ATOM 778 C C . HIS A 1 100 ? -16.180 7.329 6.456 1.00 98.12 100 HIS A C 1
ATOM 780 O O . HIS A 1 100 ? -17.078 6.608 6.881 1.00 98.12 100 HIS A O 1
ATOM 786 N N . MET A 1 101 ? -16.416 8.556 5.978 1.00 97.50 101 MET A N 1
ATOM 787 C CA . MET A 1 101 ? -17.759 9.148 5.955 1.00 97.50 101 MET A CA 1
ATOM 788 C C . MET A 1 101 ? -18.742 8.361 5.081 1.00 97.50 101 MET A C 1
ATOM 790 O O . MET A 1 101 ? -19.908 8.246 5.447 1.00 97.50 101 MET A O 1
ATOM 794 N N . HIS A 1 102 ? -18.286 7.820 3.947 1.00 97.19 102 HIS A N 1
ATOM 795 C CA . HIS A 1 102 ? -19.148 7.066 3.027 1.00 97.19 102 HIS A CA 1
ATOM 796 C C . HIS A 1 102 ? -19.363 5.611 3.449 1.00 97.19 102 HIS A C 1
ATOM 798 O O . HIS A 1 102 ? -20.443 5.072 3.234 1.00 97.19 102 HIS A O 1
ATOM 804 N N . LEU A 1 103 ? -18.353 4.972 4.045 1.00 97.38 103 LEU A N 1
ATOM 805 C CA . LEU A 1 103 ? -18.405 3.556 4.421 1.00 97.38 103 LEU A CA 1
ATOM 806 C C . LEU A 1 103 ? -18.897 3.321 5.855 1.00 97.38 103 LEU A C 1
ATOM 808 O O . LEU A 1 103 ? -19.365 2.232 6.169 1.00 97.38 103 LEU A O 1
ATOM 812 N N . GLY A 1 104 ? -18.733 4.296 6.755 1.00 97.44 104 GLY A N 1
ATOM 813 C CA . GLY A 1 104 ? -18.922 4.103 8.198 1.00 97.44 104 GLY A CA 1
ATOM 814 C C . GLY A 1 104 ? -17.851 3.218 8.858 1.00 97.44 104 GLY A C 1
ATOM 815 O O . GLY A 1 104 ? -17.909 2.978 10.063 1.00 97.44 104 GLY A O 1
ATOM 816 N N . THR A 1 105 ? -16.861 2.742 8.097 1.00 98.00 105 THR A N 1
ATOM 817 C CA . THR A 1 105 ? -15.761 1.899 8.583 1.00 98.00 105 THR A CA 1
ATOM 818 C C . THR A 1 105 ? -14.825 2.692 9.501 1.00 98.00 105 THR A C 1
ATOM 820 O O . THR A 1 105 ? -14.430 3.796 9.124 1.00 98.00 105 THR A O 1
ATOM 823 N N . PRO A 1 106 ? -14.401 2.163 10.667 1.00 97.81 106 PRO A N 1
ATOM 824 C CA . PRO A 1 106 ? -13.464 2.845 11.563 1.00 97.81 106 PRO A CA 1
ATOM 825 C C . PRO A 1 106 ? -12.174 3.285 10.872 1.00 97.81 106 PRO A C 1
ATOM 827 O O . PRO A 1 106 ? -11.647 2.572 10.020 1.00 97.81 106 PRO A O 1
ATOM 830 N N . LEU A 1 107 ? -11.666 4.452 11.267 1.00 98.31 107 LEU A N 1
ATOM 831 C CA . LEU A 1 107 ? -10.494 5.082 10.670 1.00 98.31 107 LEU A CA 1
ATOM 832 C C . LEU A 1 107 ? -9.405 5.318 11.718 1.00 98.31 107 LEU A C 1
ATOM 834 O O . LEU A 1 107 ? -9.636 6.017 12.702 1.00 98.31 107 LEU A O 1
ATOM 838 N N . TYR A 1 108 ? -8.208 4.807 11.443 1.00 98.12 108 TYR A N 1
ATOM 839 C CA . TYR A 1 108 ? -6.976 5.184 12.123 1.00 98.12 108 TYR A CA 1
ATOM 840 C C . TYR A 1 108 ? -6.148 6.127 11.236 1.00 98.12 108 TYR A C 1
ATOM 842 O O . TYR A 1 108 ? -5.905 5.837 10.061 1.00 98.12 108 TYR A O 1
ATOM 850 N N . VAL A 1 109 ? -5.699 7.247 11.808 1.00 96.75 109 VAL A N 1
ATOM 851 C CA . VAL A 1 109 ? -4.805 8.210 11.149 1.00 96.75 109 VAL A CA 1
ATOM 852 C C . VAL A 1 109 ? -3.544 8.350 11.989 1.00 96.75 109 VAL A C 1
ATOM 854 O O . VAL A 1 109 ? -3.596 8.917 13.077 1.00 96.75 109 VAL A O 1
ATOM 857 N N . GLY A 1 110 ? -2.426 7.859 11.463 1.00 94.94 110 GLY A N 1
ATOM 858 C CA . GLY A 1 110 ? -1.096 8.148 11.987 1.00 94.94 110 GLY A CA 1
ATOM 859 C C . GLY A 1 110 ? -0.422 9.286 11.220 1.00 94.94 110 GLY A C 1
ATOM 860 O O . GLY A 1 110 ? -0.847 9.685 10.133 1.00 94.94 110 GLY A O 1
ATOM 861 N N . GLU A 1 111 ? 0.675 9.792 11.756 1.00 91.94 111 GLU A N 1
ATOM 862 C CA . GLU A 1 111 ? 1.493 10.843 11.164 1.00 91.94 111 GLU A CA 1
ATOM 863 C C . GLU A 1 111 ? 2.974 10.511 11.319 1.00 91.94 111 GLU A C 1
ATOM 865 O O . GLU A 1 111 ? 3.443 10.115 12.384 1.00 91.94 111 GLU A O 1
ATOM 870 N N . THR A 1 112 ? 3.738 10.704 10.249 1.00 88.06 112 THR A N 1
ATOM 871 C CA . THR A 1 112 ? 5.198 10.682 10.324 1.00 88.06 112 THR A CA 1
ATOM 872 C C . THR A 1 112 ? 5.701 12.115 10.170 1.00 88.06 112 THR A C 1
ATOM 874 O O . THR A 1 112 ? 5.410 12.731 9.141 1.00 88.06 112 THR A O 1
ATOM 877 N N . PRO A 1 113 ? 6.439 12.662 11.152 1.00 87.50 113 PRO A N 1
ATOM 878 C CA . PRO A 1 113 ? 7.025 13.992 11.041 1.00 87.50 113 PRO A CA 1
ATOM 879 C C . PRO A 1 113 ? 7.891 14.136 9.785 1.00 87.50 113 PRO A C 1
ATOM 881 O O . PRO A 1 113 ? 8.498 13.170 9.320 1.00 87.50 113 PRO A O 1
ATOM 884 N N . TYR A 1 114 ? 7.975 15.354 9.250 1.00 84.94 114 TYR A N 1
ATOM 885 C CA . TYR A 1 114 ? 8.870 15.636 8.130 1.00 84.94 114 TYR A CA 1
ATOM 886 C C . TYR A 1 114 ? 10.326 15.530 8.577 1.00 84.94 114 TYR A C 1
ATOM 888 O O . TYR A 1 114 ? 10.803 16.348 9.359 1.00 84.94 114 TYR A O 1
ATOM 896 N N . VAL A 1 115 ? 11.026 14.549 8.017 1.00 86.00 115 VAL A N 1
ATOM 897 C CA . VAL A 1 115 ? 12.467 14.348 8.169 1.00 86.00 115 VAL A CA 1
ATOM 898 C C . VAL A 1 115 ? 13.082 14.511 6.783 1.00 86.00 115 VAL A C 1
ATOM 900 O O . VAL A 1 115 ? 12.813 13.709 5.889 1.00 86.00 115 VAL A O 1
ATOM 903 N N . LEU A 1 116 ? 13.842 15.588 6.567 1.00 82.75 116 LEU A N 1
ATOM 904 C CA . LEU A 1 116 ? 14.423 15.898 5.252 1.00 82.75 116 LEU A CA 1
ATOM 905 C C . LEU A 1 116 ? 15.744 15.165 5.030 1.00 82.75 116 LEU A C 1
ATOM 907 O O . LEU A 1 116 ? 16.058 14.766 3.908 1.00 82.75 116 LEU A O 1
ATOM 911 N N . THR A 1 117 ? 16.510 14.980 6.099 1.00 85.75 117 THR A N 1
ATOM 912 C CA . THR A 1 117 ? 17.788 14.279 6.087 1.00 85.75 117 THR A CA 1
ATOM 913 C C . THR A 1 117 ? 17.869 13.304 7.254 1.00 85.75 117 THR A C 1
ATOM 915 O O . THR A 1 117 ? 17.183 13.458 8.260 1.00 85.75 117 THR A O 1
ATOM 918 N N . SER A 1 118 ? 18.746 12.305 7.156 1.00 82.50 118 SER A N 1
ATOM 919 C CA . SER A 1 118 ? 19.007 11.391 8.276 1.00 82.50 118 SER A CA 1
ATOM 920 C C . SER A 1 118 ? 19.579 12.095 9.511 1.00 82.50 118 SER A C 1
ATOM 922 O O . SER A 1 118 ? 19.544 11.523 10.592 1.00 82.50 118 SER A O 1
ATOM 924 N N . GLU A 1 119 ? 20.118 13.307 9.357 1.00 85.12 119 GLU A N 1
ATOM 925 C CA . GLU A 1 119 ? 20.612 14.131 10.465 1.00 85.12 119 GLU A CA 1
ATOM 926 C C . GLU A 1 119 ? 19.465 14.787 11.247 1.00 85.12 119 GLU A C 1
ATOM 928 O O . GLU A 1 119 ? 19.608 15.035 12.441 1.00 85.12 119 GLU A O 1
ATOM 933 N N . ASP A 1 120 ? 18.313 15.002 10.601 1.00 81.31 120 ASP A N 1
ATOM 934 C CA . ASP A 1 120 ? 17.097 15.533 11.230 1.00 81.31 120 ASP A CA 1
ATOM 935 C C . ASP A 1 120 ? 16.313 14.451 11.997 1.00 81.31 120 ASP A C 1
ATOM 937 O O . ASP A 1 120 ? 15.309 14.746 12.647 1.00 81.31 120 ASP A O 1
ATOM 941 N N . LEU A 1 121 ? 16.737 13.185 11.900 1.00 87.00 121 LEU A N 1
ATOM 942 C CA . LEU A 1 121 ? 16.112 12.078 12.609 1.00 87.00 121 LEU A CA 1
ATOM 943 C C . LEU A 1 121 ? 16.613 12.045 14.055 1.00 87.00 121 LEU A C 1
ATOM 945 O O . LEU A 1 121 ? 17.689 11.522 14.347 1.00 87.00 121 LEU A O 1
ATOM 949 N N . ASP A 1 122 ? 15.809 12.582 14.967 1.00 88.19 122 ASP A N 1
ATOM 950 C CA . ASP A 1 122 ? 16.071 12.522 16.400 1.00 88.19 122 ASP A CA 1
ATOM 951 C C . ASP A 1 122 ? 15.231 11.444 17.111 1.00 88.19 122 ASP A C 1
ATOM 953 O O . ASP A 1 122 ? 14.320 10.823 16.552 1.00 88.19 122 ASP A O 1
ATOM 957 N N . ASN A 1 123 ? 15.547 11.215 18.388 1.00 91.69 123 ASN A N 1
ATOM 958 C CA . ASN A 1 123 ? 14.818 10.254 19.215 1.00 91.69 123 ASN A CA 1
ATOM 959 C C . ASN A 1 123 ? 13.352 10.654 19.422 1.00 91.69 123 ASN A C 1
ATOM 961 O O . ASN A 1 123 ? 12.513 9.778 19.584 1.00 91.69 123 ASN A O 1
ATOM 965 N N . TYR A 1 124 ? 13.029 11.951 19.397 1.00 90.94 124 TYR A N 1
ATOM 966 C CA . TYR A 1 124 ? 11.654 12.410 19.570 1.00 90.94 124 TYR A CA 1
ATOM 967 C C . TYR A 1 124 ? 10.776 11.965 18.397 1.00 90.94 124 TYR A C 1
ATOM 969 O O . TYR A 1 124 ? 9.681 11.447 18.616 1.00 90.94 124 TYR A O 1
ATOM 977 N N . VAL A 1 125 ? 11.264 12.101 17.162 1.00 91.38 125 VAL A N 1
ATOM 978 C CA . VAL A 1 125 ? 10.569 11.620 15.962 1.00 91.38 125 VAL A CA 1
ATOM 979 C C . VAL A 1 125 ? 10.368 10.106 16.028 1.00 91.38 125 VAL A C 1
ATOM 981 O O . VAL A 1 125 ? 9.264 9.625 15.763 1.00 91.38 125 VAL A O 1
ATOM 984 N N . LEU A 1 126 ? 11.402 9.356 16.420 1.00 92.19 126 LEU A N 1
ATOM 985 C CA . LEU A 1 126 ? 11.313 7.901 16.569 1.00 92.19 126 LEU A CA 1
ATOM 986 C C . LEU A 1 126 ? 10.286 7.501 17.631 1.00 92.19 126 LEU A C 1
ATOM 988 O O . LEU A 1 126 ? 9.389 6.710 17.342 1.00 92.19 126 LEU A O 1
ATOM 992 N N . ASP A 1 127 ? 10.367 8.080 18.828 1.00 95.38 127 ASP A N 1
ATOM 993 C CA . ASP A 1 127 ? 9.446 7.804 19.931 1.00 95.38 127 ASP A CA 1
ATOM 994 C C . ASP A 1 127 ? 8.000 8.155 19.554 1.00 95.38 127 ASP A C 1
ATOM 996 O O . ASP A 1 127 ? 7.069 7.414 19.881 1.00 95.38 127 ASP A O 1
ATOM 1000 N N . TYR A 1 128 ? 7.801 9.249 18.814 1.00 94.88 128 TYR A N 1
ATOM 1001 C CA . TYR A 1 128 ? 6.493 9.675 18.325 1.00 94.88 128 TYR A CA 1
ATOM 1002 C C . TYR A 1 128 ? 5.885 8.677 17.331 1.00 94.88 128 TYR A C 1
ATOM 1004 O O . TYR A 1 128 ? 4.707 8.327 17.446 1.00 94.88 128 TYR A O 1
ATOM 1012 N N . VAL A 1 129 ? 6.670 8.174 16.375 1.00 94.75 129 VAL A N 1
ATOM 1013 C CA . VAL A 1 129 ? 6.196 7.154 15.426 1.00 94.75 129 VAL A CA 1
ATOM 1014 C C . VAL A 1 129 ? 5.971 5.817 16.135 1.00 94.75 129 VAL A C 1
ATOM 1016 O O . VAL A 1 129 ? 4.926 5.201 15.941 1.00 94.75 129 VAL A O 1
ATOM 1019 N N . ILE A 1 130 ? 6.880 5.390 17.019 1.00 96.00 130 ILE A N 1
ATOM 1020 C CA . ILE A 1 130 ? 6.733 4.151 17.803 1.00 96.00 130 ILE A CA 1
ATOM 1021 C C . ILE A 1 130 ? 5.452 4.185 18.639 1.00 96.00 130 ILE A C 1
ATOM 1023 O O . ILE A 1 130 ? 4.725 3.191 18.679 1.00 96.00 130 ILE A O 1
ATOM 1027 N N . LYS A 1 131 ? 5.153 5.314 19.293 1.00 97.44 131 LYS A N 1
ATOM 1028 C CA . LYS A 1 131 ? 3.923 5.473 20.075 1.00 97.44 131 LYS A CA 1
ATOM 1029 C C . LYS A 1 131 ? 2.684 5.262 19.210 1.00 97.44 131 LYS A C 1
ATOM 1031 O O . LYS A 1 131 ? 1.805 4.508 19.605 1.00 97.44 131 LYS A O 1
ATOM 1036 N N . GLN A 1 132 ? 2.643 5.862 18.024 1.00 97.62 132 GLN A N 1
ATOM 1037 C CA . GLN A 1 132 ? 1.518 5.704 17.103 1.00 97.62 132 GLN A CA 1
ATOM 1038 C C . GLN A 1 132 ? 1.384 4.265 16.597 1.00 97.62 132 GLN A C 1
ATOM 1040 O O . GLN A 1 132 ? 0.285 3.723 16.578 1.00 97.62 132 GLN A O 1
ATOM 1045 N N . LEU A 1 133 ? 2.488 3.592 16.263 1.00 97.31 133 LEU A N 1
ATOM 1046 C CA . LEU A 1 133 ? 2.431 2.179 15.872 1.00 97.31 133 LEU A CA 1
ATOM 1047 C C . LEU A 1 133 ? 1.883 1.291 16.996 1.00 97.31 133 LEU A C 1
ATOM 1049 O O . LEU A 1 133 ? 1.126 0.369 16.712 1.00 97.31 133 LEU A O 1
ATOM 1053 N N . ARG A 1 134 ? 2.208 1.585 18.262 1.00 98.06 134 ARG A N 1
ATOM 1054 C CA . ARG A 1 134 ? 1.612 0.897 19.421 1.00 98.06 134 ARG A CA 1
ATOM 1055 C C . ARG A 1 134 ? 0.121 1.191 19.567 1.00 98.06 134 ARG A C 1
ATOM 1057 O O . ARG A 1 134 ? -0.650 0.262 19.732 1.00 98.06 134 ARG A O 1
ATOM 1064 N N . GLU A 1 135 ? -0.293 2.444 19.407 1.00 98.12 135 GLU A N 1
ATOM 1065 C CA . GLU A 1 135 ? -1.719 2.805 19.409 1.00 98.12 135 GLU A CA 1
ATOM 1066 C C . GLU A 1 135 ? -2.492 2.089 18.288 1.00 98.12 135 GLU A C 1
ATOM 1068 O O . GLU A 1 135 ? -3.629 1.670 18.488 1.00 98.12 135 GLU A O 1
ATOM 1073 N N . LEU A 1 136 ? -1.884 1.912 17.110 1.00 98.06 136 LEU A N 1
ATOM 1074 C CA . LEU A 1 136 ? -2.482 1.140 16.022 1.00 98.06 136 LEU A CA 1
ATOM 1075 C C . LEU A 1 136 ? -2.615 -0.348 16.379 1.00 98.06 136 LEU A C 1
ATOM 1077 O O . LEU A 1 136 ? -3.632 -0.954 16.042 1.00 98.06 136 LEU A O 1
ATOM 1081 N N . ILE A 1 137 ? -1.609 -0.930 17.044 1.00 98.25 137 ILE A N 1
ATOM 1082 C CA . ILE A 1 137 ? -1.683 -2.303 17.565 1.00 98.25 137 ILE A CA 1
ATOM 1083 C C . ILE A 1 137 ? -2.891 -2.431 18.491 1.00 98.25 137 ILE A C 1
ATOM 1085 O O . ILE A 1 137 ? -3.753 -3.259 18.212 1.00 98.25 137 ILE A O 1
ATOM 1089 N N . ASP A 1 138 ? -2.990 -1.567 19.505 1.00 98.12 138 ASP A N 1
ATOM 1090 C CA . ASP A 1 138 ? -4.066 -1.605 20.500 1.00 98.12 138 ASP A CA 1
ATOM 1091 C C . ASP A 1 138 ? -5.448 -1.511 19.823 1.00 98.12 138 ASP A C 1
ATOM 1093 O O . ASP A 1 138 ? -6.343 -2.310 20.089 1.00 98.12 138 ASP A O 1
ATOM 1097 N N . VAL A 1 139 ? -5.609 -0.594 18.856 1.00 97.75 139 VAL A N 1
ATOM 1098 C CA . VAL A 1 139 ? -6.856 -0.437 18.082 1.00 97.75 139 VAL A CA 1
ATOM 1099 C C . VAL A 1 139 ? -7.231 -1.709 17.318 1.00 97.75 139 VAL A C 1
ATOM 1101 O O . VAL A 1 139 ? -8.413 -2.048 17.230 1.00 97.75 139 VAL A O 1
ATOM 1104 N N . ILE A 1 140 ? -6.255 -2.398 16.723 1.00 97.81 140 ILE A N 1
ATOM 1105 C CA . ILE A 1 140 ? -6.496 -3.626 15.954 1.00 97.81 140 ILE A CA 1
ATOM 1106 C C . ILE A 1 140 ? -6.783 -4.804 16.892 1.00 97.81 140 ILE A C 1
ATOM 1108 O O . ILE A 1 140 ? -7.717 -5.561 16.621 1.00 97.81 140 ILE A O 1
ATOM 1112 N N . GLU A 1 141 ? -6.020 -4.961 17.977 1.00 97.31 141 GLU A N 1
ATOM 1113 C CA . GLU A 1 141 ? -6.243 -6.004 18.986 1.00 97.31 141 GLU A CA 1
ATOM 1114 C C . GLU A 1 141 ? -7.647 -5.891 19.588 1.00 97.31 141 GLU A C 1
ATOM 1116 O O . GLU A 1 141 ? -8.397 -6.867 19.563 1.00 97.31 141 GLU A O 1
ATOM 1121 N N . ASP A 1 142 ? -8.046 -4.693 20.023 1.00 97.25 142 ASP A N 1
ATOM 1122 C CA . ASP A 1 142 ? -9.358 -4.449 20.630 1.00 97.25 142 ASP A CA 1
ATOM 1123 C C . ASP A 1 142 ? -10.508 -4.686 19.645 1.00 97.25 142 ASP A C 1
ATOM 1125 O O . ASP A 1 142 ? -11.541 -5.256 19.998 1.00 97.25 142 ASP A O 1
ATOM 1129 N N . LYS A 1 143 ? -10.356 -4.240 18.393 1.00 96.25 143 LYS A N 1
ATOM 1130 C CA . LYS A 1 143 ? -11.434 -4.310 17.398 1.00 96.25 143 LYS A CA 1
ATOM 1131 C C . LYS A 1 143 ? -11.675 -5.722 16.876 1.00 96.25 143 LYS A C 1
ATOM 1133 O O . LYS A 1 143 ? -12.812 -6.049 16.533 1.00 96.25 143 LYS A O 1
ATOM 1138 N N . PHE A 1 144 ? -10.614 -6.507 16.731 1.00 96.50 144 PHE A N 1
ATOM 1139 C CA . PHE A 1 144 ? -10.663 -7.805 16.060 1.00 96.50 144 PHE A CA 1
ATOM 1140 C C . PHE A 1 144 ? -10.374 -8.984 16.990 1.00 96.50 144 PHE A C 1
ATOM 1142 O O . PHE A 1 144 ? -10.318 -10.115 16.516 1.00 96.50 144 PHE A O 1
ATOM 1149 N N . GLU A 1 145 ? -10.190 -8.726 18.288 1.00 95.75 145 GLU A N 1
ATOM 1150 C CA . GLU A 1 145 ? -9.829 -9.726 19.303 1.00 95.75 145 GLU A CA 1
ATOM 1151 C C . GLU A 1 145 ? -8.561 -10.513 18.924 1.00 95.75 145 GLU A C 1
ATOM 1153 O O . GLU A 1 145 ? -8.417 -11.710 19.185 1.00 95.75 145 GLU A O 1
ATOM 1158 N N . LEU A 1 146 ? -7.626 -9.818 18.274 1.00 95.75 146 LEU A N 1
ATOM 1159 C CA . LEU A 1 146 ? -6.339 -10.355 17.845 1.00 95.75 146 LEU A CA 1
ATOM 1160 C C . LEU A 1 146 ? -5.280 -10.115 18.920 1.00 95.75 146 LEU A C 1
ATOM 1162 O O . LEU A 1 146 ? -5.488 -9.350 19.858 1.00 95.75 146 LEU A O 1
ATOM 1166 N N . ARG A 1 147 ? -4.134 -10.790 18.785 1.00 95.12 147 ARG A N 1
ATOM 1167 C CA . ARG A 1 147 ? -2.970 -10.540 19.636 1.00 95.12 147 ARG A CA 1
ATOM 1168 C C . ARG A 1 147 ? -1.719 -10.277 18.826 1.00 95.12 147 ARG A C 1
ATOM 1170 O O . ARG A 1 147 ? -1.397 -11.031 17.907 1.00 95.12 147 ARG A O 1
ATOM 1177 N N . PHE A 1 148 ? -1.009 -9.228 19.202 1.00 96.88 148 PHE A N 1
ATOM 1178 C CA . PHE A 1 148 ? 0.275 -8.864 18.653 1.00 96.88 148 PHE A CA 1
ATOM 1179 C C . PHE A 1 148 ? 1.374 -9.781 19.184 1.00 96.88 148 PHE A C 1
ATOM 1181 O O . PHE A 1 148 ? 1.463 -10.077 20.376 1.00 96.88 148 PHE A O 1
ATOM 1188 N N . ASP A 1 149 ? 2.244 -10.197 18.273 1.00 95.56 149 ASP A N 1
ATOM 1189 C CA . ASP A 1 149 ? 3.411 -11.014 18.564 1.00 95.56 149 ASP A CA 1
ATOM 1190 C C . ASP A 1 149 ? 4.649 -10.330 17.971 1.00 95.56 149 ASP A C 1
ATOM 1192 O O . ASP A 1 149 ? 4.801 -10.200 16.752 1.00 95.56 149 ASP A O 1
ATOM 1196 N N . MET A 1 150 ? 5.533 -9.873 18.861 1.00 97.25 150 MET A N 1
ATOM 1197 C CA . MET A 1 150 ? 6.771 -9.196 18.485 1.00 97.25 150 MET A CA 1
ATOM 1198 C C . MET A 1 150 ? 7.760 -10.142 17.795 1.00 97.25 150 MET A C 1
ATOM 1200 O O . MET A 1 150 ? 8.448 -9.721 16.866 1.00 97.25 150 MET A O 1
ATOM 1204 N N . GLU A 1 151 ? 7.840 -11.409 18.210 1.00 97.94 151 GLU A N 1
ATOM 1205 C CA . GLU A 1 151 ? 8.734 -12.386 17.575 1.00 97.94 151 GLU A CA 1
ATOM 1206 C C . GLU A 1 151 ? 8.282 -12.639 16.138 1.00 97.94 151 GLU A C 1
ATOM 1208 O O . GLU A 1 151 ? 9.086 -12.613 15.204 1.00 97.94 151 GLU A O 1
ATOM 1213 N N . ARG A 1 152 ? 6.968 -12.757 15.936 1.00 97.38 152 ARG A N 1
ATOM 1214 C CA . ARG A 1 152 ? 6.379 -12.842 14.601 1.00 97.38 152 ARG A CA 1
ATOM 1215 C C . ARG A 1 152 ? 6.658 -11.599 13.757 1.00 97.38 152 ARG A C 1
ATOM 1217 O O . ARG A 1 152 ? 6.978 -11.745 12.578 1.00 97.38 152 ARG A O 1
ATOM 1224 N N . LEU A 1 153 ? 6.545 -10.394 14.322 1.00 98.19 153 LEU A N 1
ATOM 1225 C CA . LEU A 1 153 ? 6.889 -9.165 13.599 1.00 98.19 153 LEU A CA 1
ATOM 1226 C C . LEU A 1 153 ? 8.353 -9.187 13.141 1.00 98.19 153 LEU A C 1
ATOM 1228 O O . LEU A 1 153 ? 8.627 -8.849 11.993 1.00 98.19 153 LEU A O 1
ATOM 1232 N N . VAL A 1 154 ? 9.281 -9.616 14.000 1.00 98.38 154 VAL A N 1
ATOM 1233 C CA . VAL A 1 154 ? 10.708 -9.720 13.653 1.00 98.38 154 VAL A CA 1
ATOM 1234 C C . VAL A 1 154 ? 10.923 -10.642 12.450 1.00 98.38 154 VAL A C 1
ATOM 1236 O O . VAL A 1 154 ? 11.651 -10.269 11.531 1.00 98.38 154 VAL A O 1
ATOM 1239 N N . GLU A 1 155 ? 10.279 -11.810 12.407 1.00 98.38 155 GLU A N 1
ATOM 1240 C CA . GLU A 1 155 ? 10.390 -12.716 11.253 1.00 98.38 155 GLU A CA 1
ATOM 1241 C C . GLU A 1 155 ? 9.793 -12.113 9.972 1.00 98.38 155 GLU A C 1
ATOM 1243 O O . GLU A 1 155 ? 10.402 -12.186 8.905 1.00 98.38 155 GLU A O 1
ATOM 1248 N N . ILE A 1 156 ? 8.650 -11.433 10.069 1.00 98.38 156 ILE A N 1
ATOM 1249 C CA . ILE A 1 156 ? 8.019 -10.743 8.932 1.00 98.38 156 ILE A CA 1
ATOM 1250 C C . ILE A 1 156 ? 8.913 -9.615 8.402 1.00 98.38 156 ILE A C 1
ATOM 1252 O O . ILE A 1 156 ? 9.069 -9.463 7.191 1.00 98.38 156 ILE A O 1
ATOM 1256 N N . VAL A 1 157 ? 9.553 -8.844 9.283 1.00 98.38 157 VAL A N 1
ATOM 1257 C CA . VAL A 1 157 ? 10.488 -7.783 8.882 1.00 98.38 157 VAL A CA 1
ATOM 1258 C C . VAL A 1 157 ? 11.712 -8.365 8.167 1.00 98.38 157 VAL A C 1
ATOM 1260 O O . VAL A 1 157 ? 12.162 -7.789 7.179 1.00 98.38 157 VAL A O 1
ATOM 1263 N N . LYS A 1 158 ? 12.219 -9.537 8.573 1.00 98.56 158 LYS A N 1
ATOM 1264 C CA . LYS A 1 158 ? 13.298 -10.221 7.832 1.00 98.56 158 LYS A CA 1
ATOM 1265 C C . LYS A 1 158 ? 12.869 -10.602 6.412 1.00 98.56 158 LYS A C 1
ATOM 1267 O O . LYS A 1 158 ? 13.650 -10.432 5.477 1.00 98.56 158 LYS A O 1
ATOM 1272 N N . LEU A 1 159 ? 11.637 -11.084 6.232 1.00 98.50 159 LEU A N 1
ATOM 1273 C CA . LEU A 1 159 ? 11.086 -11.376 4.900 1.00 98.50 159 LEU A CA 1
ATOM 1274 C C . LEU A 1 159 ? 10.937 -10.103 4.057 1.00 98.50 159 LEU A C 1
ATOM 1276 O O . LEU A 1 159 ? 11.235 -10.106 2.863 1.00 98.50 159 LEU A O 1
ATOM 1280 N N . SER A 1 160 ? 10.510 -9.005 4.680 1.00 98.00 160 SER A N 1
ATOM 1281 C CA . SER A 1 160 ? 10.403 -7.688 4.049 1.00 98.00 160 SER A CA 1
ATOM 1282 C C . SER A 1 160 ? 11.757 -7.181 3.539 1.00 98.00 160 SER A C 1
ATOM 1284 O O . SER A 1 160 ? 11.875 -6.792 2.371 1.00 98.00 160 SER A O 1
ATOM 1286 N N . ASP A 1 161 ? 12.794 -7.260 4.377 1.00 98.12 161 ASP A N 1
ATOM 1287 C CA . ASP A 1 161 ? 14.165 -6.888 4.016 1.00 98.12 161 ASP A CA 1
ATOM 1288 C C . ASP A 1 161 ? 14.695 -7.768 2.875 1.00 98.12 161 ASP A C 1
ATOM 1290 O O . ASP A 1 161 ? 15.209 -7.270 1.870 1.00 98.12 161 ASP A O 1
ATOM 1294 N N . ARG A 1 162 ? 14.460 -9.085 2.955 1.00 98.44 162 ARG A N 1
ATOM 1295 C CA . ARG A 1 162 ? 14.848 -10.034 1.907 1.00 98.44 162 ARG A CA 1
ATOM 1296 C C . ARG A 1 162 ? 14.206 -9.709 0.557 1.00 98.44 162 ARG A C 1
ATOM 1298 O O . ARG A 1 162 ? 14.920 -9.650 -0.445 1.00 98.44 162 ARG A O 1
ATOM 1305 N N . ALA A 1 163 ? 12.891 -9.493 0.517 1.00 98.31 163 ALA A N 1
ATOM 1306 C CA . ALA A 1 163 ? 12.174 -9.121 -0.705 1.00 98.31 163 ALA A CA 1
ATOM 1307 C C . ALA A 1 163 ? 12.703 -7.797 -1.287 1.00 98.31 163 ALA A C 1
ATOM 1309 O O . ALA A 1 163 ? 12.940 -7.693 -2.493 1.00 98.31 163 ALA A O 1
ATOM 1310 N N . SER A 1 164 ? 12.961 -6.810 -0.425 1.00 97.62 164 SER A N 1
ATOM 1311 C CA . SER A 1 164 ? 13.498 -5.501 -0.815 1.00 97.62 164 SER A CA 1
ATOM 1312 C C . SER A 1 164 ? 14.896 -5.606 -1.428 1.00 97.62 164 SER A C 1
ATOM 1314 O O . SER A 1 164 ? 15.169 -4.997 -2.465 1.00 97.62 164 SER A O 1
ATOM 1316 N N . GLU A 1 165 ? 15.774 -6.421 -0.844 1.00 98.50 165 GLU A N 1
ATOM 1317 C CA . GLU A 1 165 ? 17.127 -6.649 -1.357 1.00 98.50 165 GLU A CA 1
ATOM 1318 C C . GLU A 1 165 ? 17.108 -7.374 -2.714 1.00 98.50 165 GLU A C 1
ATOM 1320 O O . GLU A 1 165 ? 17.829 -6.985 -3.637 1.00 98.50 165 GLU A O 1
ATOM 1325 N N . LEU A 1 166 ? 16.248 -8.384 -2.889 1.00 98.56 166 LEU A N 1
ATOM 1326 C CA . LEU A 1 166 ? 16.074 -9.078 -4.173 1.00 98.56 166 LEU A CA 1
ATOM 1327 C C . LEU A 1 166 ? 15.573 -8.131 -5.270 1.00 98.56 166 LEU A C 1
ATOM 1329 O O . LEU A 1 166 ? 16.097 -8.126 -6.393 1.00 98.56 166 LEU A O 1
ATOM 1333 N N . TRP A 1 167 ? 14.607 -7.276 -4.939 1.00 98.00 167 TRP A N 1
ATOM 1334 C CA . TRP A 1 167 ? 14.123 -6.251 -5.854 1.00 98.00 167 TRP A CA 1
ATOM 1335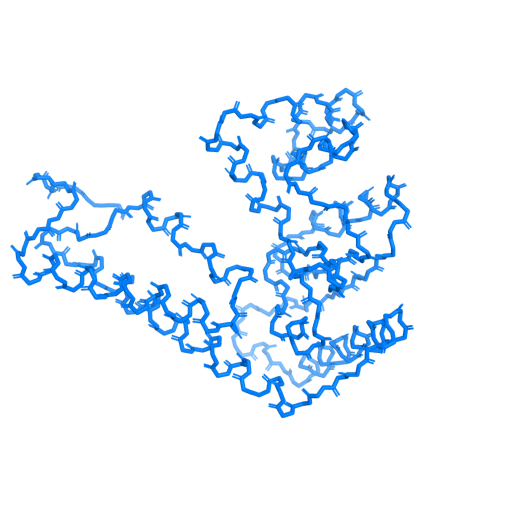 C C . TRP A 1 167 ? 15.212 -5.234 -6.206 1.00 98.00 167 TRP A C 1
ATOM 1337 O O . TRP A 1 167 ? 15.429 -4.929 -7.381 1.00 98.00 167 TRP A O 1
ATOM 1347 N N . LEU A 1 168 ? 15.977 -4.764 -5.219 1.00 97.94 168 LEU A N 1
ATOM 1348 C CA . LEU A 1 168 ? 17.093 -3.848 -5.442 1.00 97.94 168 LEU A CA 1
ATOM 1349 C C . LEU A 1 168 ? 18.168 -4.470 -6.347 1.00 97.94 168 LEU A C 1
ATOM 1351 O O . LEU A 1 168 ? 18.697 -3.796 -7.237 1.00 97.94 168 LEU A O 1
ATOM 1355 N N . GLN A 1 169 ? 18.491 -5.752 -6.160 1.00 98.44 169 GLN A N 1
ATOM 1356 C CA . GLN A 1 169 ? 19.393 -6.488 -7.051 1.00 98.44 169 GLN A CA 1
ATOM 1357 C C . GLN A 1 169 ? 18.845 -6.552 -8.479 1.00 98.44 169 GLN A C 1
ATOM 1359 O O . GLN A 1 169 ? 19.587 -6.280 -9.425 1.00 98.44 169 GLN A O 1
ATOM 1364 N N . THR A 1 170 ? 17.551 -6.829 -8.637 1.00 98.12 170 THR A N 1
ATOM 1365 C CA . THR A 1 170 ? 16.868 -6.845 -9.940 1.00 98.12 170 THR A CA 1
ATOM 1366 C C . THR A 1 170 ? 16.960 -5.482 -10.627 1.00 98.12 170 THR A C 1
ATOM 1368 O O . THR A 1 170 ? 17.390 -5.378 -11.779 1.00 98.12 170 THR A O 1
ATOM 1371 N N . LEU A 1 171 ? 16.665 -4.400 -9.903 1.00 97.00 171 LEU A N 1
ATOM 1372 C CA . LEU A 1 171 ? 16.767 -3.036 -10.419 1.00 97.00 171 LEU A CA 1
ATOM 1373 C C . LEU A 1 171 ? 18.201 -2.648 -10.799 1.00 97.00 171 LEU A C 1
ATOM 1375 O O . LEU A 1 171 ? 18.402 -1.973 -11.809 1.00 97.00 171 LEU A O 1
ATOM 1379 N N . LYS A 1 172 ? 19.220 -3.095 -10.052 1.00 97.75 172 LYS A N 1
ATOM 1380 C CA . LYS A 1 172 ? 20.635 -2.862 -10.403 1.00 97.75 172 LYS A CA 1
ATOM 1381 C C . LYS A 1 172 ? 20.992 -3.486 -11.757 1.00 97.75 172 LYS A C 1
ATOM 1383 O O . LYS A 1 172 ? 21.717 -2.856 -12.531 1.00 97.75 172 LYS A O 1
ATOM 1388 N N . LEU A 1 173 ? 20.454 -4.666 -12.083 1.00 97.50 173 LEU A N 1
ATOM 1389 C CA . LEU A 1 173 ? 20.697 -5.341 -13.369 1.00 97.50 173 LEU A CA 1
ATOM 1390 C C . LEU A 1 173 ? 20.135 -4.577 -14.565 1.00 97.50 173 LEU A C 1
ATOM 1392 O O . LEU A 1 173 ? 20.666 -4.718 -15.670 1.00 97.50 173 LEU A O 1
ATOM 1396 N N . ARG A 1 174 ? 19.148 -3.698 -14.355 1.00 95.81 174 ARG A N 1
ATOM 1397 C CA . ARG A 1 174 ? 18.640 -2.818 -15.413 1.00 95.81 174 ARG A CA 1
ATOM 1398 C C . ARG A 1 174 ? 19.722 -1.911 -15.982 1.00 95.81 174 ARG A C 1
ATOM 1400 O O . ARG A 1 174 ? 19.559 -1.459 -17.100 1.00 95.81 174 ARG A O 1
ATOM 1407 N N . ARG A 1 175 ? 20.846 -1.670 -15.291 1.00 94.50 175 ARG A N 1
ATOM 1408 C CA . ARG A 1 175 ? 21.993 -0.897 -15.820 1.00 94.50 175 ARG A CA 1
ATOM 1409 C C . ARG A 1 175 ? 22.750 -1.602 -16.956 1.00 94.50 175 ARG A C 1
ATOM 1411 O O . ARG A 1 175 ? 23.539 -0.952 -17.641 1.00 94.50 175 ARG A O 1
ATOM 1418 N N . THR A 1 176 ? 22.529 -2.902 -17.148 1.00 95.25 176 THR A N 1
ATOM 1419 C CA . THR A 1 176 ? 23.160 -3.704 -18.207 1.00 95.25 176 THR A CA 1
ATOM 1420 C C . THR A 1 176 ? 22.714 -3.238 -19.595 1.00 95.25 176 THR A C 1
ATOM 1422 O O . THR A 1 176 ? 21.623 -2.680 -19.750 1.00 95.25 176 THR A O 1
ATOM 1425 N N . ARG A 1 177 ? 23.576 -3.449 -20.601 1.00 93.75 177 ARG A N 1
ATOM 1426 C CA . ARG A 1 177 ? 23.293 -3.168 -22.013 1.00 93.75 177 ARG A CA 1
ATOM 1427 C C . ARG A 1 177 ? 23.376 -4.456 -22.847 1.00 93.75 177 ARG A C 1
ATOM 1429 O O . ARG A 1 177 ? 24.455 -5.055 -22.868 1.00 93.75 177 ARG A O 1
ATOM 1436 N N . PRO A 1 178 ? 22.298 -4.842 -23.553 1.00 94.19 178 PRO A N 1
ATOM 1437 C CA . PRO A 1 178 ? 20.968 -4.203 -23.554 1.00 94.19 178 PRO A CA 1
ATOM 1438 C C . PRO A 1 178 ? 20.223 -4.384 -22.204 1.00 94.19 178 PRO A C 1
ATOM 1440 O O . PRO A 1 178 ? 20.611 -5.232 -21.400 1.00 94.19 178 PRO A O 1
ATOM 1443 N N . CYS A 1 179 ? 19.208 -3.556 -21.902 1.00 96.56 179 CYS A N 1
ATOM 1444 C CA . CYS A 1 179 ? 18.472 -3.624 -20.628 1.00 96.56 179 CYS A CA 1
ATOM 1445 C C . CYS A 1 179 ? 17.608 -4.896 -20.539 1.00 96.56 179 CYS A C 1
ATOM 1447 O O . CYS A 1 179 ? 16.706 -5.053 -21.364 1.00 96.56 179 CYS A O 1
ATOM 1449 N N . PRO A 1 180 ? 17.791 -5.758 -19.520 1.00 96.44 180 PRO A N 1
ATOM 1450 C CA . PRO A 1 180 ? 17.089 -7.044 -19.420 1.00 96.44 180 PRO A CA 1
ATOM 1451 C C . PRO A 1 180 ? 15.629 -6.933 -18.940 1.00 96.44 180 PRO A C 1
ATOM 1453 O O . PRO A 1 180 ? 14.848 -7.864 -19.132 1.00 96.44 180 PRO A O 1
ATOM 1456 N N . LEU A 1 181 ? 15.258 -5.807 -18.315 1.00 96.44 181 LEU A N 1
ATOM 1457 C CA . LEU A 1 181 ? 13.925 -5.555 -17.755 1.00 96.44 181 LEU A CA 1
ATOM 1458 C C . LEU A 1 181 ? 13.457 -4.129 -18.077 1.00 96.44 181 LEU A C 1
ATOM 1460 O O . LEU A 1 181 ? 14.146 -3.149 -17.767 1.00 96.44 181 LEU A O 1
ATOM 1464 N N . GLY A 1 182 ? 12.288 -4.014 -18.707 1.00 93.31 182 GLY A N 1
ATOM 1465 C CA . GLY A 1 182 ? 11.721 -2.758 -19.180 1.00 93.31 182 GLY A CA 1
ATOM 1466 C C . GLY A 1 182 ? 11.143 -1.906 -18.051 1.00 93.31 182 GLY A C 1
ATOM 1467 O O . GLY A 1 182 ? 10.839 -2.387 -16.963 1.00 93.31 182 GLY A O 1
ATOM 1468 N N . GLY A 1 183 ? 10.967 -0.606 -18.307 1.00 92.00 183 GLY A N 1
ATOM 1469 C CA . GLY A 1 183 ? 10.360 0.305 -17.329 1.00 92.00 183 GLY A CA 1
ATOM 1470 C C . GLY A 1 183 ? 8.903 -0.030 -17.004 1.00 92.00 183 GLY A C 1
ATOM 1471 O O . GLY A 1 183 ? 8.515 0.032 -15.842 1.00 92.00 183 GLY A O 1
ATOM 1472 N N . ARG A 1 184 ? 8.117 -0.424 -18.014 1.00 89.31 184 ARG A N 1
ATOM 1473 C CA . ARG A 1 184 ? 6.702 -0.797 -17.843 1.00 89.31 184 ARG A CA 1
ATOM 1474 C C . ARG A 1 184 ? 6.542 -2.065 -17.010 1.00 89.31 184 ARG A C 1
ATOM 1476 O O . ARG A 1 184 ? 5.742 -2.068 -16.081 1.00 89.31 184 ARG A O 1
ATOM 1483 N N . ASP A 1 185 ? 7.350 -3.079 -17.302 1.00 91.56 185 ASP A N 1
ATOM 1484 C CA . ASP A 1 185 ? 7.348 -4.342 -16.559 1.00 91.56 185 ASP A CA 1
ATOM 1485 C C . ASP A 1 185 ? 7.730 -4.075 -15.102 1.00 91.56 185 ASP A C 1
ATOM 1487 O O . ASP A 1 185 ? 6.947 -4.345 -14.198 1.00 91.56 185 ASP A O 1
ATOM 1491 N N . SER A 1 186 ? 8.821 -3.327 -14.881 1.00 92.88 186 SER A N 1
ATOM 1492 C CA . SER A 1 186 ? 9.256 -2.972 -13.526 1.00 92.88 186 SER A CA 1
ATOM 1493 C C . SER A 1 186 ? 8.227 -2.173 -12.714 1.00 92.88 186 SER A C 1
ATOM 1495 O O . SER A 1 186 ? 8.252 -2.212 -11.488 1.00 92.88 186 SER A O 1
ATOM 1497 N N . ALA A 1 187 ? 7.339 -1.426 -13.382 1.00 89.88 187 ALA A N 1
ATOM 1498 C CA . ALA A 1 187 ? 6.261 -0.688 -12.728 1.00 89.88 187 ALA A CA 1
ATOM 1499 C C . ALA A 1 187 ? 5.094 -1.598 -12.314 1.00 89.88 187 ALA A C 1
ATOM 1501 O O . ALA A 1 187 ? 4.331 -1.230 -11.428 1.00 89.88 187 ALA A O 1
ATOM 1502 N N . SER A 1 188 ? 4.963 -2.771 -12.934 1.00 89.12 188 SER A N 1
ATOM 1503 C CA . SER A 1 188 ? 4.018 -3.816 -12.525 1.00 89.12 188 SER A CA 1
ATOM 1504 C C . SER A 1 188 ? 4.630 -4.707 -11.439 1.00 89.12 188 SER A C 1
ATOM 1506 O O . SER A 1 188 ? 3.959 -5.068 -10.476 1.00 89.12 188 SER A O 1
ATOM 1508 N N . ASP A 1 189 ? 5.933 -4.977 -11.526 1.00 93.75 189 ASP A N 1
ATOM 1509 C CA . ASP A 1 189 ? 6.659 -5.847 -10.591 1.00 93.75 189 ASP A CA 1
ATOM 1510 C C . ASP A 1 189 ? 6.846 -5.239 -9.189 1.00 93.75 189 ASP A C 1
ATOM 1512 O O . ASP A 1 189 ? 7.303 -5.918 -8.271 1.00 93.75 189 ASP A O 1
ATOM 1516 N N . ILE A 1 190 ? 6.503 -3.961 -8.987 1.00 92.94 190 ILE A N 1
ATOM 1517 C CA . ILE A 1 190 ? 6.619 -3.287 -7.683 1.00 92.94 190 ILE A CA 1
ATOM 1518 C C . ILE A 1 190 ? 5.500 -3.677 -6.707 1.00 92.94 190 ILE A C 1
ATOM 1520 O O . ILE A 1 190 ? 5.683 -3.578 -5.496 1.00 92.94 190 ILE A O 1
ATOM 1524 N N . PHE A 1 191 ? 4.335 -4.111 -7.199 1.00 91.38 191 PHE A N 1
ATOM 1525 C CA . PHE A 1 191 ? 3.149 -4.300 -6.356 1.00 91.38 191 PHE A CA 1
ATOM 1526 C C . PHE A 1 191 ? 3.320 -5.306 -5.205 1.00 91.38 191 PHE A C 1
ATOM 1528 O O . PHE A 1 191 ? 2.780 -5.035 -4.127 1.00 91.38 191 PHE A O 1
ATOM 1535 N N . PRO A 1 192 ? 4.076 -6.414 -5.349 1.00 93.56 192 PRO A N 1
ATOM 1536 C CA . PRO A 1 192 ? 4.386 -7.285 -4.220 1.00 93.56 192 PRO A CA 1
ATOM 1537 C C . PRO A 1 192 ? 5.058 -6.559 -3.048 1.00 93.56 192 PRO A C 1
ATOM 1539 O O . PRO A 1 192 ? 4.672 -6.807 -1.910 1.00 93.56 192 PRO A O 1
ATOM 1542 N N . LEU A 1 193 ? 5.957 -5.598 -3.286 1.00 92.94 193 LEU A N 1
ATOM 1543 C CA . LEU A 1 193 ? 6.533 -4.772 -2.213 1.00 92.94 193 LEU A CA 1
ATOM 1544 C C . LEU A 1 193 ? 5.561 -3.756 -1.609 1.00 92.94 193 LEU A C 1
ATOM 1546 O O . LEU A 1 193 ? 5.821 -3.246 -0.532 1.00 92.94 193 LEU A O 1
ATOM 1550 N N . VAL A 1 194 ? 4.447 -3.435 -2.264 1.00 91.44 194 VAL A N 1
ATOM 1551 C CA . VAL A 1 194 ? 3.502 -2.442 -1.728 1.00 91.44 194 VAL A CA 1
ATOM 1552 C C . VAL A 1 194 ? 2.549 -3.065 -0.712 1.00 91.44 194 VAL A C 1
ATOM 1554 O O . VAL A 1 194 ? 2.241 -2.450 0.303 1.00 91.44 194 VAL A O 1
ATOM 1557 N N . VAL A 1 195 ? 2.047 -4.272 -0.994 1.00 91.38 195 VAL A N 1
ATOM 1558 C CA . VAL A 1 195 ? 1.011 -4.912 -0.163 1.00 91.38 195 VAL A CA 1
ATOM 1559 C C . VAL A 1 195 ? 1.399 -6.285 0.363 1.00 91.38 195 VAL A C 1
ATOM 1561 O O . VAL A 1 195 ? 0.811 -6.710 1.344 1.00 91.38 195 VAL A O 1
ATOM 1564 N N . MET A 1 196 ? 2.364 -6.989 -0.235 1.00 94.56 196 MET A N 1
ATOM 1565 C CA . MET A 1 196 ? 2.809 -8.333 0.186 1.00 94.56 196 MET A CA 1
ATOM 1566 C C . MET A 1 196 ? 4.191 -8.321 0.852 1.00 94.56 196 MET A C 1
ATOM 1568 O O . MET A 1 196 ? 4.764 -9.382 1.110 1.00 94.56 196 MET A O 1
ATOM 1572 N N . GLN A 1 197 ? 4.728 -7.137 1.147 1.00 93.12 197 GLN A N 1
ATOM 1573 C CA . GLN A 1 197 ? 5.991 -6.983 1.851 1.00 93.12 197 GLN A CA 1
ATOM 1574 C C . GLN A 1 197 ? 5.920 -7.667 3.226 1.00 93.12 197 GLN A C 1
ATOM 1576 O O . GLN A 1 197 ? 4.936 -7.538 3.953 1.00 93.12 197 GLN A O 1
ATOM 1581 N N . GLY A 1 198 ? 6.940 -8.468 3.541 1.00 95.50 198 GLY A N 1
ATOM 1582 C CA . GLY A 1 198 ? 6.954 -9.314 4.737 1.00 95.50 198 GLY A CA 1
ATOM 1583 C C . GLY A 1 198 ? 6.291 -10.688 4.579 1.00 95.50 198 GLY A C 1
ATOM 1584 O O . GLY A 1 198 ? 6.054 -11.371 5.573 1.00 95.50 198 GLY A O 1
ATOM 1585 N N . THR A 1 199 ? 5.993 -11.124 3.350 1.00 97.44 199 THR A N 1
ATOM 1586 C CA . THR A 1 199 ? 5.458 -12.468 3.073 1.00 97.44 199 THR A CA 1
ATOM 1587 C C . THR A 1 199 ? 6.427 -13.313 2.250 1.00 97.44 199 THR A C 1
ATOM 1589 O O . THR A 1 199 ? 7.118 -12.791 1.376 1.00 97.44 199 THR A O 1
ATOM 1592 N N . GLU A 1 200 ? 6.408 -14.632 2.461 1.00 97.75 200 GLU A N 1
ATOM 1593 C CA . GLU A 1 200 ? 7.166 -15.593 1.639 1.00 97.75 200 GLU A CA 1
ATOM 1594 C C . GLU A 1 200 ? 6.816 -15.468 0.153 1.00 97.75 200 GLU A C 1
ATOM 1596 O O . GLU A 1 200 ? 7.693 -15.450 -0.695 1.00 97.75 200 GLU A O 1
ATOM 1601 N N . LYS A 1 201 ? 5.537 -15.231 -0.171 1.00 97.50 201 LYS A N 1
ATOM 1602 C CA . LYS A 1 201 ? 5.093 -15.038 -1.560 1.00 97.50 201 LYS A CA 1
ATOM 1603 C C . LYS A 1 201 ? 5.796 -13.877 -2.264 1.00 97.50 201 LYS A C 1
ATOM 1605 O O . LYS A 1 201 ? 6.027 -13.952 -3.466 1.00 97.50 201 LYS A O 1
ATOM 1610 N N . ALA A 1 202 ? 6.086 -12.790 -1.545 1.00 97.62 202 ALA A N 1
ATOM 1611 C CA . ALA A 1 202 ? 6.842 -11.681 -2.118 1.00 97.62 202 ALA A CA 1
ATOM 1612 C C . ALA A 1 202 ? 8.310 -12.067 -2.329 1.00 97.62 202 ALA A C 1
ATOM 1614 O O . ALA A 1 202 ? 8.877 -11.717 -3.360 1.00 97.62 202 ALA A O 1
ATOM 1615 N N . VAL A 1 203 ? 8.908 -12.809 -1.392 1.00 98.56 203 VAL A N 1
ATOM 1616 C CA . VAL A 1 203 ? 10.273 -13.332 -1.538 1.00 98.56 203 VAL A CA 1
ATOM 1617 C C . VAL A 1 203 ? 10.358 -14.260 -2.749 1.00 98.56 203 VAL A C 1
ATOM 1619 O O . VAL A 1 203 ? 11.139 -13.967 -3.650 1.00 98.56 203 VAL A O 1
ATOM 1622 N N . ASP A 1 204 ? 9.503 -15.282 -2.826 1.00 98.38 204 ASP A N 1
ATOM 1623 C CA . ASP A 1 204 ? 9.437 -16.243 -3.934 1.00 98.38 204 ASP A CA 1
ATOM 1624 C C . ASP A 1 204 ? 9.328 -15.527 -5.288 1.00 98.38 204 ASP A C 1
ATOM 1626 O O . ASP A 1 204 ? 10.116 -15.774 -6.202 1.00 98.38 204 ASP A O 1
ATOM 1630 N N . PHE A 1 205 ? 8.408 -14.559 -5.391 1.00 98.25 205 PHE A N 1
ATOM 1631 C CA . PHE A 1 205 ? 8.228 -13.753 -6.599 1.00 98.25 205 PHE A CA 1
ATOM 1632 C C . PHE A 1 205 ? 9.518 -13.034 -7.018 1.00 98.25 205 PHE A C 1
ATOM 1634 O O . PHE A 1 205 ? 9.907 -13.081 -8.187 1.00 98.25 205 PHE A O 1
ATOM 1641 N N . TYR A 1 206 ? 10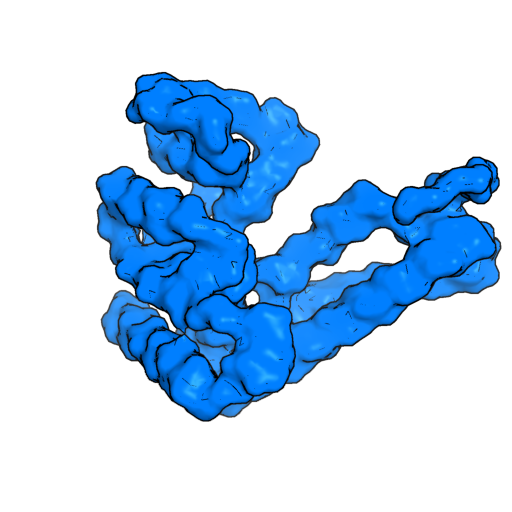.204 -12.365 -6.084 1.00 98.44 206 TYR A N 1
ATOM 1642 C CA . TYR A 1 206 ? 11.424 -11.629 -6.417 1.00 98.44 206 TYR A CA 1
ATOM 1643 C C . TYR A 1 206 ? 12.640 -12.532 -6.634 1.00 98.44 206 TYR A C 1
ATOM 1645 O O . TYR A 1 206 ? 13.551 -12.135 -7.363 1.00 98.44 206 TYR A O 1
ATOM 1653 N N . GLU A 1 207 ? 12.678 -13.732 -6.054 1.00 98.56 207 GLU A N 1
ATOM 1654 C CA . GLU A 1 207 ? 13.705 -14.729 -6.365 1.00 98.56 207 GLU A CA 1
ATOM 1655 C C . GLU A 1 207 ? 13.557 -15.249 -7.797 1.00 98.56 207 GLU A C 1
ATOM 1657 O O . GLU A 1 207 ? 14.546 -15.270 -8.540 1.00 98.56 207 GLU A O 1
ATOM 1662 N N . GLU A 1 208 ? 12.334 -15.586 -8.215 1.00 98.50 208 GLU A N 1
ATOM 1663 C CA . GLU A 1 208 ? 12.034 -15.993 -9.591 1.00 98.50 208 GLU A CA 1
ATOM 1664 C C . GLU A 1 208 ? 12.346 -14.870 -10.588 1.00 98.50 208 GLU A C 1
ATOM 1666 O O . GLU A 1 208 ? 13.102 -15.085 -11.543 1.00 98.50 208 GLU A O 1
ATOM 1671 N N . LEU A 1 209 ? 11.862 -13.650 -10.323 1.00 98.31 209 LEU A N 1
ATOM 1672 C CA . LEU A 1 209 ? 12.105 -12.485 -11.178 1.00 98.31 209 LEU A CA 1
ATOM 1673 C C . LEU A 1 209 ? 13.603 -12.187 -11.321 1.00 98.31 209 LEU A C 1
ATOM 1675 O O . LEU A 1 209 ? 14.108 -11.980 -12.427 1.00 98.31 209 LEU A O 1
ATOM 1679 N N . LEU A 1 210 ? 14.350 -12.195 -10.215 1.00 98.56 210 LEU A N 1
ATOM 1680 C CA . LEU A 1 210 ? 15.796 -11.987 -10.251 1.00 98.56 210 LEU A CA 1
ATOM 1681 C C . LEU A 1 210 ? 16.501 -13.097 -11.044 1.00 98.56 210 LEU A C 1
ATOM 1683 O O . LEU A 1 210 ? 17.468 -12.820 -11.761 1.00 98.56 210 LEU A O 1
ATOM 1687 N N . GLY A 1 211 ? 16.036 -14.342 -10.922 1.00 98.50 211 GLY A N 1
ATOM 1688 C CA . GLY A 1 211 ? 16.510 -15.483 -11.701 1.00 98.50 211 GLY A CA 1
ATOM 1689 C C . GLY A 1 211 ? 16.336 -15.275 -13.206 1.00 98.50 211 GLY A C 1
ATOM 1690 O O . GLY A 1 211 ? 17.311 -15.406 -13.954 1.00 98.50 211 GLY A O 1
ATOM 1691 N N . GLU A 1 212 ? 15.136 -14.880 -13.636 1.00 98.06 212 GLU A N 1
ATOM 1692 C CA . GLU A 1 212 ? 14.811 -14.568 -15.033 1.00 98.06 212 GLU A CA 1
ATOM 1693 C C . GLU A 1 212 ? 15.691 -13.432 -15.573 1.00 98.06 212 GLU A C 1
ATOM 1695 O O . GLU A 1 212 ? 16.368 -13.583 -16.595 1.00 98.06 212 GLU A O 1
ATOM 1700 N N . VAL A 1 213 ? 15.763 -12.311 -14.849 1.00 98.19 213 VAL A N 1
ATOM 1701 C CA . VAL A 1 213 ? 16.531 -11.129 -15.269 1.00 98.19 213 VAL A CA 1
ATOM 1702 C C . VAL A 1 213 ? 18.030 -11.439 -15.345 1.00 98.19 213 VAL A C 1
ATOM 1704 O O . VAL A 1 213 ? 18.705 -11.006 -16.281 1.00 98.19 213 VAL A O 1
ATOM 1707 N N . ARG A 1 214 ? 18.576 -12.239 -14.416 1.00 98.44 214 ARG A N 1
ATOM 1708 C CA . ARG A 1 214 ? 19.961 -12.743 -14.505 1.00 98.44 214 ARG A CA 1
ATOM 1709 C C . ARG A 1 214 ? 20.167 -13.641 -15.722 1.00 98.44 214 ARG A C 1
ATOM 1711 O O . ARG A 1 214 ? 21.237 -13.579 -16.327 1.00 98.44 214 ARG A O 1
ATOM 1718 N N . GLY A 1 215 ? 19.179 -14.463 -16.073 1.00 98.19 215 GLY A N 1
ATOM 1719 C CA . GLY A 1 215 ? 19.174 -15.273 -17.292 1.00 98.19 215 GLY A CA 1
ATOM 1720 C C . GLY A 1 215 ? 19.375 -14.412 -18.535 1.00 98.19 215 GLY A C 1
ATOM 1721 O O . GLY A 1 215 ? 20.384 -14.570 -19.223 1.00 98.19 215 GLY A O 1
ATOM 1722 N N . ARG A 1 216 ? 18.506 -13.414 -18.726 1.00 97.44 216 ARG A N 1
ATOM 1723 C CA . ARG A 1 216 ? 18.583 -12.468 -19.854 1.00 97.44 216 ARG A CA 1
ATOM 1724 C C . ARG A 1 216 ? 19.922 -11.742 -19.931 1.00 97.44 216 ARG A C 1
ATOM 1726 O O . ARG A 1 216 ? 20.518 -11.639 -20.999 1.00 97.44 216 ARG A O 1
ATOM 1733 N N . VAL A 1 217 ? 20.461 -11.311 -18.787 1.00 97.69 217 VAL A N 1
ATOM 1734 C CA . VAL A 1 217 ? 21.796 -10.690 -18.725 1.00 97.69 217 VAL A CA 1
ATOM 1735 C C . VAL A 1 217 ? 22.891 -11.627 -19.245 1.00 97.69 217 VAL A C 1
ATOM 1737 O O . VAL A 1 217 ? 23.755 -11.180 -20.000 1.00 97.69 217 VAL A O 1
ATOM 1740 N N . ARG A 1 218 ? 22.878 -12.914 -18.869 1.00 97.88 218 ARG A N 1
ATOM 1741 C CA . ARG A 1 218 ? 23.877 -13.893 -19.342 1.00 97.88 218 ARG A CA 1
ATOM 1742 C C . ARG A 1 218 ? 23.788 -14.120 -20.847 1.00 97.88 218 ARG A C 1
ATOM 1744 O O . ARG A 1 218 ? 24.820 -14.239 -21.502 1.00 97.88 218 ARG A O 1
ATOM 1751 N N . GLU A 1 219 ? 22.573 -14.147 -21.377 1.00 97.19 219 GLU A N 1
ATOM 1752 C CA . GLU A 1 219 ? 22.297 -14.363 -22.800 1.00 97.19 219 GLU A CA 1
ATOM 1753 C C . GLU A 1 219 ? 22.443 -13.082 -23.637 1.00 97.19 219 GLU A C 1
ATOM 1755 O O . GLU A 1 219 ? 22.409 -13.137 -24.864 1.00 97.19 219 GLU A O 1
ATOM 1760 N N . LYS A 1 220 ? 22.692 -11.936 -22.983 1.00 95.31 220 LYS A N 1
ATOM 1761 C CA . LYS A 1 220 ? 22.718 -10.592 -23.586 1.00 95.31 220 LYS A CA 1
ATOM 1762 C C . LYS A 1 220 ? 21.401 -10.237 -24.279 1.00 95.31 220 LYS A C 1
ATOM 1764 O O . LYS A 1 220 ? 21.388 -9.463 -25.235 1.00 95.31 220 LYS A O 1
ATOM 1769 N N . GLU A 1 221 ? 20.305 -10.779 -23.767 1.00 95.69 221 GLU A N 1
ATOM 1770 C CA . GLU A 1 221 ? 18.955 -10.455 -24.191 1.00 95.69 221 GLU A CA 1
ATOM 1771 C C . GLU A 1 221 ? 18.486 -9.194 -23.461 1.00 95.69 221 GLU A C 1
ATOM 1773 O O . GLU A 1 221 ? 18.619 -9.062 -22.241 1.00 95.69 221 GLU A O 1
ATOM 1778 N N . GLY A 1 222 ? 17.940 -8.247 -24.215 1.00 93.00 222 GLY A N 1
ATOM 1779 C CA . GLY A 1 222 ? 17.293 -7.074 -23.653 1.00 93.00 222 GLY A CA 1
ATOM 1780 C C . GLY A 1 222 ? 15.897 -6.895 -24.214 1.00 93.00 222 GLY A C 1
ATOM 1781 O O . GLY A 1 222 ? 15.551 -7.452 -25.249 1.00 93.00 222 GLY A O 1
ATOM 1782 N N . VAL A 1 223 ? 15.103 -6.071 -23.537 1.00 93.81 223 VAL A N 1
ATOM 1783 C CA . VAL A 1 223 ? 13.690 -5.845 -23.884 1.00 93.81 223 VAL A CA 1
ATOM 1784 C C . VAL A 1 223 ? 13.528 -5.122 -25.226 1.00 93.81 223 VAL A C 1
ATOM 1786 O O . VAL A 1 223 ? 12.487 -5.221 -25.868 1.00 93.81 223 VAL A O 1
ATOM 1789 N N . ILE A 1 224 ? 14.553 -4.386 -25.664 1.00 92.19 224 ILE A N 1
ATOM 1790 C CA . ILE A 1 224 ? 14.558 -3.645 -26.928 1.00 92.19 224 ILE A CA 1
ATOM 1791 C C . ILE A 1 224 ? 15.708 -4.159 -27.797 1.00 92.19 224 ILE A C 1
ATOM 1793 O O . ILE A 1 224 ? 16.870 -4.055 -27.406 1.00 92.19 224 ILE A O 1
ATOM 1797 N N . GLU A 1 225 ? 15.384 -4.642 -29.000 1.00 85.25 225 GLU A N 1
ATOM 1798 C CA . GLU A 1 225 ? 16.334 -5.238 -29.956 1.00 85.25 225 GLU A CA 1
ATOM 1799 C C . GLU A 1 225 ? 17.487 -4.288 -30.336 1.00 85.25 225 GLU A C 1
ATOM 1801 O O . GLU A 1 225 ? 18.640 -4.699 -30.439 1.00 85.25 225 GLU A O 1
ATOM 1806 N N . ASN A 1 226 ? 17.197 -2.991 -30.489 1.00 89.81 226 ASN A N 1
ATOM 1807 C CA . ASN A 1 226 ? 18.187 -1.955 -30.793 1.00 89.81 226 ASN A CA 1
ATOM 1808 C C . ASN A 1 226 ? 18.087 -0.787 -29.798 1.00 89.81 226 ASN A C 1
ATOM 1810 O O . ASN A 1 226 ? 17.596 0.300 -30.119 1.00 89.81 226 ASN A O 1
ATOM 1814 N N . GLU A 1 227 ? 18.515 -1.027 -28.558 1.00 91.38 227 GLU A N 1
ATOM 1815 C CA . GLU A 1 227 ? 18.529 -0.030 -27.482 1.00 91.38 227 GLU A CA 1
ATOM 1816 C C . GLU A 1 227 ? 19.521 1.117 -27.772 1.00 91.38 227 GLU A C 1
ATOM 1818 O O . GLU A 1 227 ? 20.695 1.077 -27.400 1.00 91.38 227 GLU A O 1
ATOM 1823 N N . ARG A 1 228 ? 19.043 2.180 -28.433 1.00 92.50 228 ARG A N 1
ATOM 1824 C CA . ARG A 1 228 ? 19.849 3.378 -28.753 1.00 92.50 228 ARG A CA 1
ATOM 1825 C C . ARG A 1 228 ? 19.843 4.435 -27.650 1.00 92.50 228 ARG A C 1
ATOM 1827 O O . ARG A 1 228 ? 20.831 5.147 -27.484 1.00 92.50 228 ARG A O 1
ATOM 1834 N N . PHE A 1 229 ? 18.738 4.548 -26.916 1.00 91.50 229 PHE A N 1
ATOM 1835 C CA . PHE A 1 229 ? 18.510 5.592 -25.916 1.00 91.50 229 PHE A CA 1
ATOM 1836 C C . PHE A 1 229 ? 17.948 4.994 -24.630 1.00 91.50 229 PHE A C 1
ATOM 1838 O O . PHE A 1 229 ? 17.218 4.005 -24.666 1.00 91.50 229 PHE A O 1
ATOM 1845 N N . ARG A 1 230 ? 18.296 5.608 -23.498 1.00 90.88 230 ARG A N 1
ATOM 1846 C CA . ARG A 1 230 ? 17.862 5.218 -22.156 1.00 90.88 230 ARG A CA 1
ATOM 1847 C C . ARG A 1 230 ? 17.525 6.482 -21.372 1.00 90.88 230 ARG A C 1
ATOM 1849 O O . ARG A 1 230 ? 18.254 7.465 -21.504 1.00 90.88 230 ARG A O 1
ATOM 1856 N N . LEU A 1 231 ? 16.435 6.430 -20.613 1.00 87.44 231 LEU A N 1
ATOM 1857 C CA . LEU A 1 231 ? 15.957 7.496 -19.732 1.00 87.44 231 LEU A CA 1
ATOM 1858 C C . LEU A 1 231 ? 16.284 7.154 -18.279 1.00 87.44 231 LEU A C 1
ATOM 1860 O O . LEU A 1 231 ? 16.260 5.941 -17.957 1.00 87.44 231 LEU A O 1
#

Sequence (231 aa):
MEDKPIAWITVFTPVELLYALGVYPIAPEHFGAMSSARGAISEYLEEAERAGYSQNLCSYSRCSLGYVLGGMNGPMPPPDILITFRNSCDVYVKWWQSLHMHLGTPLYVGETPYVLTSEDLDNYVLDYVIKQLRELIDVIEDKFELRFDMERLVEIVKLSDRASELWLQTLKLRRTRPCPLGGRDSASDIFPLVVMQGTEKAVDFYEELLGEVRGRVREKEGVIENERFRL

Radius of gyration: 19.64 Å; chains: 1; bounding box: 46×35×51 Å

Secondary structure (DSSP, 8-state):
-TTSPEEEE-TTS-HHHHHHHT-EEE-HHHHHHHHHHTT-HHHHHHHHHHTT--TTS-HHHHHHHHHHHTT--SSSPPPSEEEEEETS-THHHHHHHHHHHHH---EEEEE-----STTS--HHHHHHHHHHHHHHHHHHHHHHT----HHHHHHHHHHHHHHHHHHHHHHHHTTSSS-SS-HHHHHHTTHHHHHSTTSHHHHHHHHHHHHHHHHHHHHT--SSTT-----

pLDDT: mean 94.57, std 5.57, range [50.12, 98.56]